Protein AF-A0A0C2J517-F1 (afdb_monomer)

Radius of gyration: 22.68 Å; Cα contacts (8 Å, |Δi|>4): 466; chains: 1; bounding box: 56×42×63 Å

Nearest PDB structures (foldseek):
  6tkz-assembly2_B  TM=8.242E-01  e=9.656E-25  Homo sapiens
  6tkz-assembly1_A  TM=8.182E-01  e=9.656E-25  Homo sapiens
  2wm9-assembly1_A-2  TM=8.367E-01  e=3.507E-24  Homo sapiens
  2wmo-assembly1_A-2  TM=8.396E-01  e=8.132E-24  Homo sapiens
  8i5f-assembly1_B  TM=7.854E-01  e=2.964E-24  Mus musculus

Foldseek 3Di:
DVLVVLLVVLVPPPPVFFLLLSLQLNLQSLLQVLVVLQLLCVVVVNDDPVQDDSVVQFVQDDRDSVPDDPVPDDPNVPSDPVSSLVSLVSSLVSCVSNLVLVCLVRSVSNCLVVCVVVVVVVVVVVSVVSNVVSVVSQPDADADKWWKWKDKLPDDAIKIFIGGGNPPDDPVVVVVVVCVVCVPPPAAEDEAAAPDDDPSVPDDPRHMYMYIYTKAFDDPPPPPDDRNSVRQHRTFKIKDKFWAFPVGHRDDDLQGIKIKIKMWGFPTGPPYSDRITGTPDIWIWIGHSVLVVVCVVPVDDSPPPTDTDDDD

Mean predicted aligned error: 10.59 Å

Organism: Thelohanellus kitauei (NCBI:txid669202)

Sequence (312 aa):
MWVENVADLHSKQENFSEVNDTSSKAAMCHVFVAWMISVTLRRKGILSESSLSFTTITPNVPSNDIDFKEEALSDESKHTREKFIYHLQMASQYFFKAGRYELIPELSKSILPLFEHEGNYQQLLNTYDHIKKAYEKSSRRWVNVFWAPITGSRFSGMVLTRTTEPELTSLPVIVERLKKIHRNSARSLKIIQESSKLKWRNLDQNSDYIQVNAVKPRFPECKETESQFIMHHNIGTFELETPFCLSGKTHGSVDEQCIRITLFKTAQAFPYVKKRILIIEKEVIVLSPIQVSDGVILGGNRTDRVQSERYE

Structure (mmCIF, N/CA/C/O backbone):
data_AF-A0A0C2J517-F1
#
_entry.id   AF-A0A0C2J517-F1
#
loop_
_atom_site.group_PDB
_atom_site.id
_atom_site.type_symbol
_atom_site.label_atom_id
_atom_site.label_alt_id
_atom_site.label_comp_id
_atom_site.label_asym_id
_atom_site.label_entity_id
_atom_site.label_seq_id
_atom_site.pdbx_PDB_ins_code
_atom_site.Cartn_x
_atom_site.Cartn_y
_atom_site.Cartn_z
_atom_site.occupancy
_atom_site.B_iso_or_equiv
_atom_site.auth_seq_id
_atom_site.auth_comp_id
_atom_site.auth_asym_id
_atom_site.auth_atom_id
_atom_site.pdbx_PDB_model_num
ATOM 1 N N . MET A 1 1 ? -0.954 -13.102 14.935 1.00 59.03 1 MET A N 1
ATOM 2 C CA . MET A 1 1 ? 0.403 -13.632 15.217 1.00 59.03 1 MET A CA 1
ATOM 3 C C . MET A 1 1 ? 1.491 -13.204 14.220 1.00 59.03 1 MET A C 1
ATOM 5 O O . MET A 1 1 ? 2.397 -12.512 14.650 1.00 59.03 1 MET A O 1
ATOM 9 N N . TRP A 1 2 ? 1.461 -13.529 12.913 1.00 62.59 2 TRP A N 1
ATOM 10 C CA . TRP A 1 2 ? 2.518 -13.041 11.986 1.00 62.59 2 TRP A CA 1
ATOM 11 C C . TRP A 1 2 ? 2.390 -11.546 11.652 1.00 62.59 2 TRP A C 1
ATOM 13 O O . TRP A 1 2 ? 3.363 -10.809 11.760 1.00 62.59 2 TRP A O 1
ATOM 23 N N . VAL A 1 3 ? 1.189 -11.077 11.295 1.00 58.94 3 VAL A N 1
ATOM 24 C CA . VAL A 1 3 ? 0.960 -9.669 10.910 1.00 58.94 3 VAL A CA 1
ATOM 25 C C . VAL A 1 3 ? 1.183 -8.706 12.084 1.00 58.94 3 VAL A C 1
ATOM 27 O O . VAL A 1 3 ? 1.725 -7.626 11.882 1.00 58.94 3 VAL A O 1
ATOM 30 N N . GLU A 1 4 ? 0.833 -9.108 13.309 1.00 59.66 4 GLU A N 1
ATOM 31 C CA . GLU A 1 4 ? 1.122 -8.343 14.535 1.00 59.66 4 GLU A CA 1
ATOM 32 C C . GLU A 1 4 ? 2.632 -8.241 14.779 1.00 59.66 4 GLU A C 1
ATOM 34 O O . GLU A 1 4 ? 3.145 -7.144 14.964 1.00 59.66 4 GLU A O 1
ATOM 39 N N . ASN A 1 5 ? 3.371 -9.348 14.648 1.00 68.12 5 ASN A N 1
ATOM 40 C CA . ASN A 1 5 ? 4.832 -9.321 14.741 1.00 68.12 5 ASN A CA 1
ATOM 41 C C . ASN A 1 5 ? 5.454 -8.425 13.657 1.00 68.12 5 ASN A C 1
ATOM 43 O O . ASN A 1 5 ? 6.434 -7.731 13.907 1.00 68.12 5 ASN A O 1
ATOM 47 N N . VAL A 1 6 ? 4.892 -8.419 12.445 1.00 67.56 6 VAL A N 1
ATOM 48 C CA . VAL A 1 6 ? 5.331 -7.522 11.367 1.00 67.56 6 VAL A CA 1
ATOM 49 C C . VAL A 1 6 ? 5.001 -6.061 11.697 1.00 67.56 6 VAL A C 1
ATOM 51 O O . VAL A 1 6 ? 5.837 -5.195 11.447 1.00 67.56 6 VAL A O 1
ATOM 54 N N . ALA A 1 7 ? 3.841 -5.778 12.297 1.00 55.75 7 ALA A N 1
ATOM 55 C CA . ALA A 1 7 ? 3.495 -4.444 12.788 1.00 55.75 7 ALA A CA 1
ATOM 56 C C . ALA A 1 7 ? 4.496 -3.965 13.848 1.00 55.75 7 ALA A C 1
ATOM 58 O O . ALA A 1 7 ? 4.977 -2.838 13.753 1.00 55.75 7 ALA A O 1
ATOM 59 N N . ASP A 1 8 ? 4.878 -4.839 14.782 1.00 67.31 8 ASP A N 1
ATOM 60 C CA . ASP A 1 8 ? 5.873 -4.554 15.819 1.00 67.31 8 ASP A CA 1
ATOM 61 C C . ASP A 1 8 ? 7.281 -4.345 15.257 1.00 67.31 8 ASP A C 1
ATOM 63 O O . ASP A 1 8 ? 8.052 -3.523 15.750 1.00 67.31 8 ASP A O 1
ATOM 67 N N . LEU A 1 9 ? 7.653 -5.085 14.213 1.00 71.50 9 LEU A N 1
ATOM 68 C CA . LEU A 1 9 ? 8.930 -4.878 13.532 1.00 71.50 9 LEU A CA 1
ATOM 69 C C . LEU A 1 9 ? 8.964 -3.528 12.818 1.00 71.50 9 LEU A C 1
ATOM 71 O O . LEU A 1 9 ? 9.977 -2.833 12.884 1.00 71.50 9 LEU A O 1
ATOM 75 N N . HIS A 1 10 ? 7.862 -3.141 12.172 1.00 69.12 10 HIS A N 1
ATOM 76 C CA . HIS A 1 10 ? 7.749 -1.817 11.567 1.00 69.12 10 HIS A CA 1
ATOM 77 C C . HIS A 1 10 ? 7.752 -0.733 12.648 1.00 69.12 10 HIS A C 1
ATOM 79 O O . HIS A 1 10 ? 8.519 0.214 12.546 1.00 69.12 10 HIS A O 1
ATOM 85 N N . SER A 1 11 ? 6.998 -0.881 13.736 1.00 60.12 11 SER A N 1
ATOM 86 C CA . SER A 1 11 ? 6.961 0.128 14.803 1.00 60.12 11 SER A CA 1
ATOM 87 C C . SER A 1 11 ? 8.324 0.363 15.466 1.00 60.12 11 SER A C 1
ATOM 89 O O . SER A 1 11 ? 8.610 1.484 15.870 1.00 60.12 11 SER A O 1
ATOM 91 N N . LYS A 1 12 ? 9.185 -0.662 15.518 1.00 68.62 12 LYS A N 1
ATOM 92 C CA . LYS A 1 12 ? 10.556 -0.577 16.051 1.00 68.62 12 LYS A CA 1
ATOM 93 C C . LYS A 1 12 ? 11.585 -0.045 15.043 1.00 68.62 12 LYS A C 1
ATOM 95 O O . LYS A 1 12 ? 12.654 0.399 15.454 1.00 68.62 12 LYS A O 1
ATOM 100 N N . GLN A 1 13 ? 11.309 -0.090 13.737 1.00 62.78 13 GLN A N 1
ATOM 101 C CA . GLN A 1 13 ? 12.206 0.418 12.688 1.00 62.78 13 GLN A CA 1
ATOM 102 C C . GLN A 1 13 ? 12.004 1.925 12.448 1.00 62.78 13 GLN A C 1
ATOM 104 O O . GLN A 1 13 ? 11.583 2.356 11.374 1.00 62.78 13 GLN A O 1
ATOM 109 N N . GLU A 1 14 ? 12.363 2.753 13.428 1.00 52.62 14 GLU A N 1
ATOM 110 C CA . GLU A 1 14 ? 12.376 4.218 13.291 1.00 52.62 14 GLU A CA 1
ATOM 111 C C . GLU A 1 14 ? 13.655 4.719 12.597 1.00 52.62 14 GLU A C 1
ATOM 113 O O . GLU A 1 14 ? 14.421 5.522 13.125 1.00 52.62 14 GLU A O 1
ATOM 118 N N . ASN A 1 15 ? 13.913 4.258 11.371 1.00 56.28 15 ASN A N 1
ATOM 119 C CA . ASN A 1 15 ? 14.893 4.945 10.532 1.00 56.28 15 ASN A CA 1
ATOM 120 C C . ASN A 1 15 ? 14.278 6.275 10.084 1.00 56.28 15 ASN A C 1
ATOM 122 O O . ASN A 1 15 ? 13.298 6.259 9.341 1.00 56.28 15 ASN A O 1
ATOM 126 N N . PHE A 1 16 ? 14.860 7.407 10.502 1.00 47.38 16 PHE A N 1
ATOM 127 C CA . PHE A 1 16 ? 14.360 8.766 10.225 1.00 47.38 16 PHE A CA 1
ATOM 128 C C . PHE A 1 16 ? 14.011 9.020 8.747 1.00 47.38 16 PHE A C 1
ATOM 130 O O . PHE A 1 16 ? 13.054 9.734 8.459 1.00 47.38 16 PHE A O 1
ATOM 137 N N . SER A 1 17 ? 14.729 8.397 7.807 1.00 51.66 17 SER A N 1
ATOM 138 C CA . SER A 1 17 ? 14.455 8.527 6.372 1.00 51.66 17 SER A CA 1
ATOM 139 C C . SER A 1 17 ? 13.240 7.733 5.879 1.00 51.66 17 SER A C 1
ATOM 141 O O . SER A 1 17 ? 12.686 8.081 4.846 1.00 51.66 17 SER A O 1
ATOM 143 N N . GLU A 1 18 ? 12.784 6.704 6.602 1.00 62.59 18 GLU A N 1
ATOM 144 C CA . GLU A 1 18 ? 11.699 5.801 6.182 1.00 62.59 18 GLU A CA 1
ATOM 145 C C . GLU A 1 18 ? 10.453 5.858 7.073 1.00 62.59 18 GLU A C 1
ATOM 147 O O . GLU A 1 18 ? 9.527 5.074 6.867 1.00 62.59 18 GLU A O 1
ATOM 152 N N . VAL A 1 19 ? 10.394 6.767 8.052 1.00 68.12 19 VAL A N 1
ATOM 153 C CA . VAL A 1 19 ? 9.331 6.795 9.077 1.00 68.12 19 VAL A CA 1
ATOM 154 C C . VAL A 1 19 ? 7.925 6.772 8.470 1.00 68.12 19 VAL A C 1
ATOM 156 O O . VAL A 1 19 ? 7.062 6.047 8.968 1.00 68.12 19 VAL A O 1
ATOM 159 N N . ASN A 1 20 ? 7.692 7.488 7.365 1.00 75.75 20 ASN A N 1
ATOM 160 C CA . ASN A 1 20 ? 6.384 7.529 6.703 1.00 75.75 20 ASN A CA 1
ATOM 161 C C . ASN A 1 20 ? 6.011 6.191 6.046 1.00 75.75 20 ASN A C 1
ATOM 163 O O . ASN A 1 20 ? 4.870 5.732 6.153 1.00 75.75 20 ASN A O 1
ATOM 167 N N . ASP A 1 21 ? 6.969 5.539 5.383 1.00 77.12 21 ASP A N 1
ATOM 168 C CA . ASP A 1 21 ? 6.776 4.229 4.759 1.00 77.12 21 ASP A CA 1
ATOM 169 C C . ASP A 1 21 ? 6.630 3.126 5.811 1.00 77.12 21 ASP A C 1
ATOM 171 O O . ASP A 1 21 ? 5.799 2.230 5.661 1.00 77.12 21 ASP A O 1
ATOM 175 N N . THR A 1 22 ? 7.416 3.179 6.881 1.00 82.12 22 THR A N 1
ATOM 176 C CA . THR A 1 22 ? 7.338 2.226 7.986 1.00 82.12 22 THR A CA 1
ATOM 177 C C . THR A 1 22 ? 6.022 2.374 8.752 1.00 82.12 22 THR A C 1
ATOM 179 O O . THR A 1 22 ? 5.320 1.383 8.947 1.00 82.12 22 THR A O 1
ATOM 182 N N . SER A 1 23 ? 5.613 3.606 9.072 1.00 86.75 23 SER A N 1
ATOM 183 C CA . SER A 1 23 ? 4.306 3.886 9.682 1.00 86.75 23 SER A CA 1
ATOM 184 C C . SER A 1 23 ? 3.159 3.464 8.763 1.00 86.75 23 SER A C 1
ATOM 186 O O . SER A 1 23 ? 2.202 2.854 9.227 1.00 86.75 23 SER A O 1
ATOM 188 N N . SER A 1 24 ? 3.271 3.686 7.445 1.00 87.94 24 SER A N 1
ATOM 189 C CA . SER A 1 24 ? 2.273 3.198 6.482 1.00 87.94 24 SER A CA 1
ATOM 190 C C . SER A 1 24 ? 2.134 1.676 6.543 1.00 87.94 24 SER A C 1
ATOM 192 O O . SER A 1 24 ? 1.019 1.168 6.569 1.00 87.94 24 SER A O 1
ATOM 194 N N . LYS A 1 25 ? 3.244 0.926 6.583 1.00 88.38 25 LYS A N 1
ATOM 195 C CA . LYS A 1 25 ? 3.201 -0.545 6.667 1.00 88.38 25 LYS A CA 1
ATOM 196 C C . LYS A 1 25 ? 2.611 -1.018 7.991 1.00 88.38 25 LYS A C 1
ATOM 198 O O . LYS A 1 25 ? 1.802 -1.942 7.974 1.00 88.38 25 LYS A O 1
ATOM 203 N N . ALA A 1 26 ? 2.983 -0.388 9.107 1.00 89.88 26 ALA A N 1
ATOM 204 C CA . ALA A 1 26 ? 2.413 -0.685 10.418 1.00 89.88 26 ALA A CA 1
ATOM 205 C C . ALA A 1 26 ? 0.891 -0.467 10.412 1.00 89.88 26 ALA A C 1
ATOM 207 O O . ALA A 1 26 ? 0.148 -1.376 10.777 1.00 89.88 26 ALA A O 1
ATOM 208 N N . ALA A 1 27 ? 0.421 0.672 9.888 1.00 92.81 27 ALA A N 1
ATOM 209 C CA . ALA A 1 27 ? -1.006 0.954 9.736 1.00 92.81 27 ALA A CA 1
ATOM 210 C C . ALA A 1 27 ? -1.717 -0.138 8.926 1.00 92.81 27 ALA A C 1
ATOM 212 O O . ALA A 1 27 ? -2.724 -0.681 9.372 1.00 92.81 27 ALA A O 1
ATOM 213 N N . MET A 1 28 ? -1.148 -0.529 7.781 1.00 92.06 28 MET A N 1
ATOM 214 C CA . MET A 1 28 ? -1.706 -1.599 6.951 1.00 92.06 28 MET A CA 1
ATOM 215 C C . MET A 1 28 ? -1.759 -2.935 7.698 1.00 92.06 28 MET A C 1
ATOM 217 O O . MET A 1 28 ? -2.756 -3.639 7.595 1.00 92.06 28 MET A O 1
ATOM 221 N N . CYS A 1 29 ? -0.742 -3.281 8.492 1.00 90.81 29 CYS A N 1
ATOM 222 C CA . CYS A 1 29 ? -0.767 -4.497 9.311 1.00 90.81 29 CYS A CA 1
ATOM 223 C C . CYS A 1 29 ? -1.937 -4.479 10.302 1.00 90.81 29 CYS A C 1
ATOM 225 O O . CYS A 1 29 ? -2.683 -5.452 10.386 1.00 90.81 29 CYS A O 1
ATOM 227 N N . HIS A 1 30 ? -2.144 -3.361 11.000 1.00 92.50 30 HIS A N 1
ATOM 228 C CA . HIS A 1 30 ? -3.285 -3.199 11.898 1.00 92.50 30 HIS A CA 1
ATOM 229 C C . HIS A 1 30 ? -4.629 -3.267 11.158 1.00 92.50 30 HIS A C 1
ATOM 231 O O . HIS A 1 30 ? -5.547 -3.905 11.662 1.00 92.50 30 HIS A O 1
ATOM 237 N N . VAL A 1 31 ? -4.734 -2.701 9.951 1.00 92.50 31 VAL A N 1
ATOM 238 C CA . VAL A 1 31 ? -5.927 -2.828 9.094 1.00 92.50 31 VAL A CA 1
ATOM 239 C C . VAL A 1 31 ? -6.210 -4.292 8.747 1.00 92.50 31 VAL A C 1
ATOM 241 O O . VAL A 1 31 ? -7.345 -4.735 8.887 1.00 92.50 31 VAL A O 1
ATOM 244 N N . PHE A 1 32 ? -5.191 -5.068 8.364 1.00 89.50 32 PHE A N 1
ATOM 245 C CA . PHE A 1 32 ? -5.348 -6.501 8.092 1.00 89.50 32 PHE A CA 1
ATOM 246 C C . PHE A 1 32 ? -5.804 -7.280 9.329 1.00 89.50 32 PHE A C 1
ATOM 248 O O . PHE A 1 32 ? -6.687 -8.126 9.224 1.00 89.50 32 PHE A O 1
ATOM 255 N N . VAL A 1 33 ? -5.239 -6.992 10.506 1.00 88.81 33 VAL A N 1
ATOM 256 C CA . VAL A 1 33 ? -5.656 -7.646 11.757 1.00 88.81 33 VAL A CA 1
ATOM 257 C C . VAL A 1 33 ? -7.083 -7.261 12.138 1.00 88.81 33 VAL A C 1
ATOM 259 O O . VAL A 1 33 ? -7.881 -8.140 12.452 1.00 88.81 33 VAL A O 1
ATOM 262 N N . ALA A 1 34 ? -7.439 -5.978 12.044 1.00 91.12 34 ALA A N 1
ATOM 263 C CA . ALA A 1 34 ? -8.801 -5.514 12.284 1.00 91.12 34 ALA A CA 1
ATOM 264 C C . ALA A 1 34 ? -9.796 -6.180 11.325 1.00 91.12 34 ALA A C 1
ATOM 266 O O . ALA A 1 34 ? -10.851 -6.631 11.764 1.00 91.12 34 ALA A O 1
ATOM 267 N N . TRP A 1 35 ? -9.442 -6.317 10.044 1.00 89.62 35 TRP A N 1
ATOM 268 C CA . TRP A 1 35 ? -10.254 -7.043 9.073 1.00 89.62 35 TRP A CA 1
ATOM 269 C C . TRP A 1 35 ? -10.454 -8.507 9.489 1.00 89.62 35 TRP A C 1
ATOM 271 O O . TRP A 1 35 ? -11.601 -8.928 9.619 1.00 89.62 35 TRP A O 1
ATOM 281 N N . MET A 1 36 ? -9.392 -9.250 9.823 1.00 86.06 36 MET A N 1
ATOM 282 C CA . MET A 1 36 ? -9.504 -10.649 10.281 1.00 86.06 36 MET A CA 1
ATOM 283 C C . MET A 1 36 ? -10.387 -10.798 11.532 1.00 86.06 36 MET A C 1
ATOM 285 O O . MET A 1 36 ? -11.237 -11.690 11.605 1.00 86.06 36 MET A O 1
ATOM 289 N N . ILE A 1 37 ? -10.224 -9.905 12.514 1.00 88.31 37 ILE A N 1
ATOM 290 C CA . ILE A 1 37 ? -11.063 -9.893 13.718 1.00 88.31 37 ILE A CA 1
ATOM 291 C C . ILE A 1 37 ? -12.518 -9.589 13.337 1.00 88.31 37 ILE A C 1
ATOM 293 O O . ILE A 1 37 ? -13.422 -10.245 13.851 1.00 88.31 37 ILE A O 1
ATOM 297 N N . SER A 1 38 ? -12.759 -8.657 12.406 1.00 88.00 38 SER A N 1
ATOM 298 C CA . SER A 1 38 ? -14.113 -8.314 11.953 1.00 88.00 38 SER A CA 1
ATOM 299 C C . SER A 1 38 ? -14.843 -9.508 11.342 1.00 88.00 38 SER A C 1
ATOM 301 O O . SER A 1 38 ? -16.004 -9.722 11.678 1.00 88.00 38 SER A O 1
ATOM 303 N N . VAL A 1 39 ? -14.154 -10.333 10.541 1.00 85.81 39 VAL A N 1
ATOM 304 C CA . VAL A 1 39 ? -14.708 -11.576 9.974 1.00 85.81 39 VAL A CA 1
ATOM 305 C C . VAL A 1 39 ? -15.171 -12.504 11.096 1.00 85.81 39 VAL A 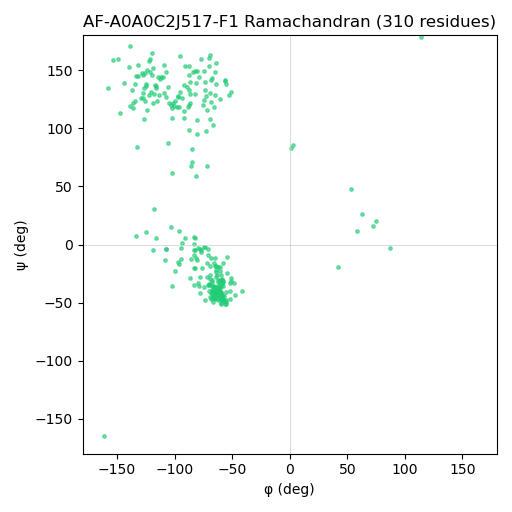C 1
ATOM 307 O O . VAL A 1 39 ? -16.296 -12.998 11.091 1.00 85.81 39 VAL A O 1
ATOM 310 N N . THR A 1 40 ? -14.325 -12.692 12.112 1.00 85.50 40 THR A N 1
ATOM 311 C CA . THR A 1 40 ? -14.635 -13.567 13.253 1.00 85.50 40 THR A CA 1
ATOM 312 C C . THR A 1 40 ? -15.809 -13.029 14.076 1.00 85.50 40 THR A C 1
ATOM 314 O O . THR A 1 40 ? -16.706 -13.777 14.458 1.00 85.50 40 THR A O 1
ATOM 317 N N . LEU A 1 41 ? -15.833 -11.723 14.353 1.00 87.00 41 LEU A N 1
ATOM 318 C CA . LEU A 1 41 ? -16.898 -11.095 15.136 1.00 87.00 41 LEU A CA 1
ATOM 319 C C . LEU A 1 41 ? -18.238 -11.070 14.388 1.00 87.00 41 LEU A C 1
ATOM 321 O O . LEU A 1 41 ? -19.273 -11.235 15.031 1.00 87.00 41 LEU A O 1
ATOM 325 N N . ARG A 1 42 ? -18.233 -10.920 13.055 1.00 86.06 42 ARG A N 1
ATOM 326 C CA . ARG A 1 42 ? -19.435 -11.068 12.218 1.00 86.06 42 ARG A CA 1
ATOM 327 C C . ARG A 1 42 ? -19.985 -12.490 12.278 1.00 86.06 42 ARG A C 1
ATOM 329 O O . ARG A 1 42 ? -21.169 -12.658 12.545 1.00 86.06 42 ARG A O 1
ATOM 336 N N . ARG A 1 43 ? -19.128 -13.513 12.149 1.00 83.25 43 ARG A N 1
ATOM 337 C CA . ARG A 1 43 ? -19.529 -14.929 12.301 1.00 83.25 43 ARG A CA 1
ATOM 338 C C . ARG A 1 43 ? -20.159 -15.220 13.666 1.00 83.25 43 ARG A C 1
ATOM 340 O O . ARG A 1 43 ? -21.104 -15.992 13.753 1.00 83.25 43 ARG A O 1
ATOM 347 N N . LYS A 1 44 ? -19.666 -14.571 14.726 1.00 85.06 44 LYS A N 1
ATOM 348 C CA . LYS A 1 44 ? -20.225 -14.661 16.087 1.00 85.06 44 LYS A CA 1
ATOM 349 C C . LYS A 1 44 ? -21.498 -13.819 16.298 1.00 85.06 44 LYS A C 1
ATOM 351 O O . LYS A 1 44 ? -22.045 -13.846 17.395 1.00 85.06 44 LYS A O 1
ATOM 356 N N . GLY A 1 45 ? -21.947 -13.043 15.307 1.00 84.44 45 GLY A N 1
ATOM 357 C CA . GLY A 1 45 ? -23.103 -12.141 15.418 1.00 84.44 45 GLY A CA 1
ATOM 358 C C . GLY A 1 45 ? -22.863 -10.893 16.281 1.00 84.44 45 GLY A C 1
ATOM 359 O O . GLY A 1 45 ? -23.813 -10.237 16.694 1.00 84.44 45 GLY A O 1
ATOM 360 N N . ILE A 1 46 ? -21.600 -10.563 16.580 1.00 83.88 46 ILE A N 1
ATOM 361 C CA . ILE A 1 46 ? -21.210 -9.448 17.466 1.00 83.88 46 ILE A CA 1
ATOM 362 C C . ILE A 1 46 ? -21.098 -8.119 16.698 1.00 83.88 46 ILE A C 1
ATOM 364 O O . ILE A 1 46 ? -21.273 -7.050 17.293 1.00 83.88 46 ILE A O 1
ATOM 368 N N . LEU A 1 47 ? -20.775 -8.177 15.400 1.00 82.81 47 LEU A N 1
ATOM 369 C CA . LEU A 1 47 ? -20.709 -7.036 14.479 1.00 82.81 47 LEU A CA 1
ATOM 370 C C . LEU A 1 47 ? -21.706 -7.218 13.329 1.00 82.81 47 LEU A C 1
ATOM 372 O O . LEU A 1 47 ? -21.897 -8.336 12.855 1.00 82.81 47 LEU A O 1
ATOM 376 N N . SER A 1 48 ? -22.293 -6.120 12.847 1.00 76.31 48 SER A N 1
ATOM 377 C CA . SER A 1 48 ? -23.192 -6.122 11.687 1.00 76.31 48 SER A CA 1
ATOM 378 C C . SER A 1 48 ? -22.429 -6.105 10.356 1.00 76.31 48 SER A C 1
ATOM 380 O O . SER A 1 48 ? -21.356 -5.503 10.249 1.00 76.31 48 SER A O 1
ATOM 382 N N . GLU A 1 49 ? -23.003 -6.717 9.313 1.00 65.75 49 GLU A N 1
ATOM 383 C CA . GLU A 1 49 ? -22.419 -6.755 7.959 1.00 65.75 49 GLU A CA 1
ATOM 384 C C . GLU A 1 49 ? -22.302 -5.372 7.299 1.00 65.75 49 GLU A C 1
ATOM 386 O O . GLU A 1 49 ? -21.396 -5.137 6.506 1.00 65.75 49 GLU A O 1
ATOM 391 N N . SER A 1 50 ? -23.172 -4.425 7.659 1.00 58.44 50 SER A N 1
ATOM 392 C CA . SER A 1 50 ? -23.269 -3.109 7.016 1.00 58.44 50 SER A CA 1
ATOM 393 C C . SER A 1 50 ? -22.213 -2.087 7.459 1.00 58.44 50 SER A C 1
ATOM 395 O O . SER A 1 50 ? -22.208 -0.963 6.962 1.00 58.44 50 SER A O 1
ATOM 397 N N . SER A 1 51 ? -21.345 -2.432 8.414 1.00 55.94 51 SER A N 1
ATOM 398 C CA . SER A 1 51 ? -20.579 -1.437 9.179 1.00 55.94 51 SER A CA 1
ATOM 399 C C . SER A 1 51 ? -19.158 -1.159 8.675 1.00 55.94 51 SER A C 1
ATOM 401 O O . SER A 1 51 ? -18.590 -0.131 9.039 1.00 55.94 51 SER A O 1
ATOM 403 N N . LEU A 1 52 ? -18.561 -2.019 7.836 1.00 64.75 52 LEU A N 1
ATOM 404 C CA . LEU A 1 52 ? -17.144 -1.889 7.474 1.00 64.75 52 LEU A CA 1
ATOM 405 C C . LEU A 1 52 ? -16.807 -2.340 6.052 1.00 64.75 52 LEU A C 1
ATOM 407 O O . LEU A 1 52 ? -16.762 -3.532 5.755 1.00 64.75 52 LEU A O 1
ATOM 411 N N . SER A 1 53 ? -16.421 -1.380 5.211 1.00 76.56 53 SER A N 1
ATOM 412 C CA . SER A 1 53 ? -15.797 -1.644 3.914 1.00 76.56 53 SER A CA 1
ATOM 413 C C . SER A 1 53 ? -14.301 -1.329 3.977 1.00 76.56 53 SER A C 1
ATOM 415 O O . SER A 1 53 ? -13.844 -0.229 3.662 1.00 76.56 53 SER A O 1
ATOM 417 N N . PHE A 1 54 ? -13.506 -2.318 4.393 1.00 86.31 54 PHE A N 1
ATOM 418 C CA . PHE A 1 54 ? -12.043 -2.205 4.394 1.00 86.31 54 PHE A CA 1
ATOM 419 C C . PHE A 1 54 ? -11.460 -2.001 2.988 1.00 86.31 54 PHE A C 1
ATOM 421 O O . PHE A 1 54 ? -10.352 -1.482 2.861 1.00 86.31 54 PHE A O 1
ATOM 428 N N . THR A 1 55 ? -12.214 -2.335 1.937 1.00 84.94 55 THR A N 1
ATOM 429 C CA . THR A 1 55 ? -11.832 -2.116 0.536 1.00 84.94 55 THR A CA 1
ATOM 430 C C . THR A 1 55 ? -11.672 -0.637 0.182 1.00 84.94 55 THR A C 1
ATOM 432 O O . THR A 1 55 ? -10.870 -0.311 -0.690 1.00 84.94 55 THR A O 1
ATOM 435 N N . THR A 1 56 ? -12.358 0.268 0.893 1.00 84.69 56 THR A N 1
ATOM 436 C CA . THR A 1 56 ? -12.159 1.723 0.757 1.00 84.69 56 THR A CA 1
ATOM 437 C C . THR A 1 56 ? -10.780 2.150 1.263 1.00 84.69 56 THR A C 1
ATOM 439 O O . THR A 1 56 ? -10.146 3.027 0.680 1.00 84.69 56 THR A O 1
ATOM 442 N N . ILE A 1 57 ? -10.284 1.497 2.320 1.00 89.69 57 ILE A N 1
ATOM 443 C CA . ILE A 1 57 ? -8.942 1.734 2.866 1.00 89.69 57 ILE A CA 1
ATOM 444 C C . ILE A 1 57 ? -7.888 1.041 2.007 1.00 89.69 57 ILE A C 1
ATOM 446 O O . ILE A 1 57 ? -6.827 1.599 1.757 1.00 89.69 57 ILE A O 1
ATOM 450 N N . THR A 1 58 ? -8.133 -0.188 1.559 1.00 90.50 58 THR A N 1
ATOM 451 C CA . THR A 1 58 ? -7.176 -0.909 0.723 1.00 90.50 58 THR A CA 1
ATOM 452 C C . THR A 1 58 ? -7.834 -2.016 -0.096 1.00 90.50 58 THR A C 1
ATOM 454 O O . THR A 1 58 ? -8.553 -2.835 0.466 1.00 90.50 58 THR A O 1
ATOM 457 N N . PRO A 1 59 ? -7.519 -2.152 -1.397 1.00 89.94 59 PRO A N 1
ATOM 458 C CA . PRO A 1 59 ? -7.994 -3.273 -2.206 1.00 89.94 59 PRO A CA 1
ATOM 459 C C . PRO A 1 59 ? -7.254 -4.582 -1.885 1.00 89.94 59 PRO A C 1
ATOM 461 O O . PRO A 1 59 ? -7.530 -5.609 -2.488 1.00 89.94 59 PRO A O 1
ATOM 464 N N . ASN A 1 60 ? -6.266 -4.551 -0.984 1.00 89.56 60 ASN A N 1
ATOM 465 C CA . ASN A 1 60 ? -5.461 -5.722 -0.644 1.00 89.56 60 ASN A CA 1
ATOM 466 C C . ASN A 1 60 ? -6.153 -6.662 0.349 1.00 89.56 60 ASN A C 1
ATOM 468 O O . ASN A 1 60 ? -5.657 -7.766 0.578 1.00 89.56 60 ASN A O 1
ATOM 472 N N . VAL A 1 61 ? -7.238 -6.213 0.982 1.00 85.00 61 VAL A N 1
ATOM 473 C CA . VAL A 1 61 ? -8.116 -7.094 1.750 1.00 85.00 61 VAL A CA 1
ATOM 474 C C . VAL A 1 61 ? -9.154 -7.712 0.805 1.00 85.00 61 VAL A C 1
ATOM 476 O O . VAL A 1 61 ? -9.654 -7.011 -0.077 1.00 85.00 61 VAL A O 1
ATOM 479 N N . PRO A 1 62 ? -9.494 -9.000 0.964 1.00 74.50 62 PRO A N 1
ATOM 480 C CA . PRO A 1 62 ? -10.607 -9.599 0.239 1.00 74.50 62 PRO A CA 1
ATOM 481 C C . PRO A 1 62 ? -11.900 -8.812 0.473 1.00 74.50 62 PRO A C 1
ATOM 483 O O . PRO A 1 62 ? -12.187 -8.401 1.600 1.00 74.50 62 PRO A O 1
ATOM 486 N N . SER A 1 63 ? -12.686 -8.616 -0.588 1.00 64.69 63 SER A N 1
ATOM 487 C CA . SER A 1 63 ? -14.005 -7.983 -0.483 1.00 64.69 63 SER A CA 1
ATOM 488 C C . SER A 1 63 ? -15.010 -8.869 0.252 1.00 64.69 63 SER A C 1
ATOM 490 O O . SER A 1 63 ? -15.949 -8.352 0.851 1.00 64.69 63 SER A O 1
ATOM 492 N N . ASN A 1 64 ? -14.804 -10.190 0.215 1.00 62.28 64 ASN A N 1
ATOM 493 C CA . ASN A 1 64 ? -15.735 -11.179 0.735 1.00 62.28 64 ASN A CA 1
ATOM 494 C C . ASN A 1 64 ? -15.007 -12.117 1.706 1.00 62.28 64 ASN A C 1
ATOM 496 O O . ASN A 1 64 ? -13.857 -12.497 1.481 1.00 62.28 64 ASN A O 1
ATOM 500 N N . ASP A 1 65 ? -15.714 -12.561 2.744 1.00 63.25 65 ASP A N 1
ATOM 501 C CA . ASP A 1 65 ? -15.174 -13.430 3.802 1.00 63.25 65 ASP A CA 1
ATOM 502 C C . ASP A 1 65 ? -14.955 -14.893 3.336 1.00 63.25 65 ASP A C 1
ATOM 504 O O . ASP A 1 65 ? -14.480 -15.728 4.106 1.00 63.25 65 ASP A O 1
ATOM 508 N N . ILE A 1 66 ? -15.310 -15.201 2.079 1.00 55.00 66 ILE A N 1
ATOM 509 C CA . ILE A 1 66 ? -15.347 -16.549 1.482 1.00 55.00 66 ILE A CA 1
ATOM 510 C C . ILE A 1 66 ? -13.950 -17.027 1.056 1.00 55.00 66 ILE A C 1
ATOM 512 O O . ILE A 1 66 ? -13.642 -18.208 1.181 1.00 55.00 66 ILE A O 1
ATOM 516 N N . ASP A 1 67 ? -13.073 -16.116 0.626 1.00 53.47 67 ASP A N 1
ATOM 517 C CA . ASP A 1 67 ? -11.717 -16.458 0.163 1.00 53.47 67 ASP A CA 1
ATOM 518 C C . ASP A 1 67 ? -10.702 -16.606 1.314 1.00 53.47 67 ASP A C 1
ATOM 520 O O . ASP A 1 67 ? -9.494 -16.753 1.094 1.00 53.47 67 ASP A O 1
ATOM 524 N N . PHE A 1 68 ? -11.163 -16.547 2.568 1.00 57.84 68 PHE A N 1
ATOM 525 C CA . PHE A 1 68 ? -10.293 -16.580 3.735 1.00 57.84 68 PHE A CA 1
ATOM 526 C C . PHE A 1 68 ? -10.077 -18.008 4.246 1.00 57.84 68 PHE A C 1
ATOM 528 O O . PHE A 1 68 ? -10.996 -18.660 4.739 1.00 57.84 68 PHE A O 1
ATOM 535 N N . LYS A 1 69 ? -8.830 -18.489 4.159 1.00 58.88 69 LYS A N 1
ATOM 536 C CA . LYS A 1 69 ? -8.435 -19.805 4.679 1.00 58.88 69 LYS A CA 1
ATOM 537 C C . LYS A 1 69 ? -8.494 -19.816 6.209 1.00 58.88 69 LYS A C 1
ATOM 539 O O . LYS A 1 69 ? -7.788 -19.042 6.851 1.00 58.88 69 LYS A O 1
ATOM 544 N N . GLU A 1 70 ? -9.274 -20.735 6.778 1.00 52.75 70 GLU A N 1
ATOM 545 C CA . GLU A 1 70 ? -9.426 -20.948 8.231 1.00 52.75 70 GLU A CA 1
ATOM 546 C C . GLU A 1 70 ? -8.093 -21.092 8.981 1.00 52.75 70 GLU A C 1
ATOM 548 O O . GLU A 1 70 ? -7.972 -20.632 10.110 1.00 52.75 70 GLU A O 1
ATOM 553 N N . GLU A 1 71 ? -7.056 -21.632 8.337 1.00 51.88 71 GLU A N 1
ATOM 554 C CA . GLU A 1 71 ? -5.705 -21.784 8.900 1.00 51.88 71 GLU A CA 1
ATOM 555 C C . GLU A 1 71 ? -5.041 -20.450 9.304 1.00 51.88 71 GLU A C 1
ATOM 557 O O . GLU A 1 71 ? -4.090 -20.435 10.087 1.00 51.88 71 GLU A O 1
ATOM 562 N N . ALA A 1 72 ? -5.521 -19.315 8.778 1.00 53.09 72 ALA A N 1
ATOM 563 C CA . ALA A 1 72 ? -5.038 -17.982 9.136 1.00 53.09 72 ALA A CA 1
ATOM 564 C C . ALA A 1 72 ? -5.652 -17.439 10.441 1.00 53.09 72 ALA A C 1
ATOM 566 O O . ALA A 1 72 ? -5.167 -16.436 10.977 1.00 53.09 72 ALA A O 1
ATOM 567 N 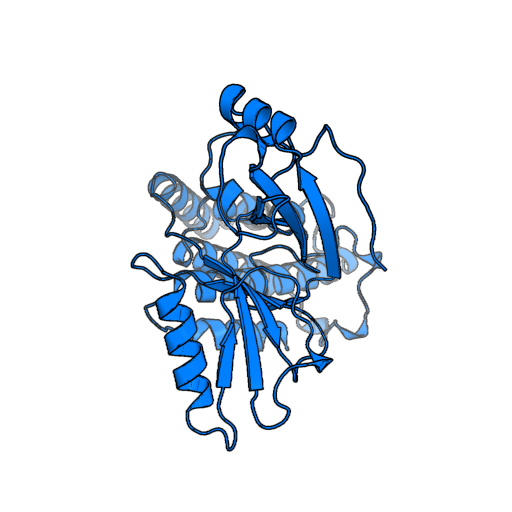N . LEU A 1 73 ? -6.694 -18.090 10.968 1.00 58.06 73 LEU A N 1
ATOM 568 C CA . LEU A 1 73 ? -7.305 -17.749 12.247 1.00 58.06 73 LEU A CA 1
ATOM 569 C C . LEU A 1 73 ? -6.446 -18.351 13.359 1.00 58.06 73 LEU A C 1
ATOM 571 O O . LEU A 1 73 ? -6.581 -19.507 13.747 1.00 58.06 73 LEU A O 1
ATOM 575 N N . SER A 1 74 ? -5.534 -17.545 13.901 1.00 60.53 74 SER A N 1
ATOM 576 C CA . SER A 1 74 ? -5.031 -17.823 15.245 1.00 60.53 74 SER A CA 1
ATOM 577 C C . SER A 1 74 ? -6.209 -17.884 16.214 1.00 60.53 74 SER A C 1
ATOM 579 O O . SER A 1 74 ? -7.098 -17.053 16.081 1.00 60.53 74 SER A O 1
ATOM 581 N N . ASP A 1 75 ? -6.165 -18.804 17.182 1.00 68.38 75 ASP A N 1
ATOM 582 C CA . ASP A 1 75 ? -7.034 -18.904 18.368 1.00 68.38 75 ASP A CA 1
ATOM 583 C C . ASP A 1 75 ? -8.157 -17.844 18.437 1.00 68.38 75 ASP A C 1
ATOM 585 O O . ASP A 1 75 ? -7.985 -16.776 19.033 1.00 68.38 75 ASP A O 1
ATOM 589 N N . GLU A 1 76 ? -9.297 -18.123 17.789 1.00 69.62 76 GLU A N 1
ATOM 590 C CA . GLU A 1 76 ? -10.428 -17.190 17.646 1.00 69.62 76 GLU A CA 1
ATOM 591 C C . GLU A 1 76 ? -10.996 -16.704 18.989 1.00 69.62 76 GLU A C 1
ATOM 593 O O . GLU A 1 76 ? -11.733 -15.710 19.038 1.00 69.62 76 GLU A O 1
ATOM 598 N N . SER A 1 77 ? -10.671 -17.386 20.093 1.00 72.12 77 SER A N 1
ATOM 599 C CA . SER A 1 77 ? -11.002 -16.940 21.450 1.00 72.12 77 SER A CA 1
ATOM 600 C C . SER A 1 77 ? -10.383 -15.573 21.769 1.00 72.12 77 SER A C 1
ATOM 602 O O . SER A 1 77 ? -10.929 -14.795 22.547 1.00 72.12 77 SER A O 1
ATOM 604 N N . LYS A 1 78 ? -9.276 -15.232 21.098 1.00 79.06 78 LYS A N 1
ATOM 605 C CA . LYS A 1 78 ? -8.556 -13.967 21.245 1.00 79.06 78 LYS A CA 1
ATOM 606 C C . LYS A 1 78 ? -9.152 -12.830 20.423 1.00 79.06 78 LYS A C 1
ATOM 608 O O . LYS A 1 78 ? -8.684 -11.704 20.594 1.00 79.06 78 LYS A O 1
ATOM 613 N N . HIS A 1 79 ? -10.113 -13.096 19.537 1.00 86.81 79 HIS A N 1
ATOM 614 C CA . HIS A 1 79 ? -10.782 -12.090 18.712 1.00 86.81 79 HIS A CA 1
ATOM 615 C C . HIS A 1 79 ? -11.976 -11.509 19.474 1.00 86.81 79 HIS A C 1
ATOM 617 O O . HIS A 1 79 ? -13.055 -12.106 19.513 1.00 86.81 79 HIS A O 1
ATOM 623 N N . THR A 1 80 ? -11.760 -10.343 20.084 1.00 89.88 80 THR A N 1
ATOM 624 C CA . THR A 1 80 ? -12.762 -9.609 20.867 1.00 89.88 80 THR A CA 1
ATOM 625 C C . THR A 1 80 ? -13.020 -8.223 20.277 1.00 89.88 80 THR A C 1
ATOM 627 O O . THR A 1 80 ? -12.234 -7.722 19.463 1.00 89.88 80 THR A O 1
ATOM 630 N N . ARG A 1 81 ? -14.122 -7.587 20.694 1.00 89.00 81 ARG A N 1
ATOM 631 C CA . ARG A 1 81 ? -14.476 -6.226 20.264 1.00 89.00 81 ARG A CA 1
ATOM 632 C C . ARG A 1 81 ? -13.418 -5.208 20.693 1.00 89.00 81 ARG A C 1
ATOM 634 O O . ARG A 1 81 ? -13.066 -4.328 19.916 1.00 89.00 81 ARG A O 1
ATOM 641 N N . GLU A 1 82 ? -12.845 -5.366 21.879 1.00 91.06 82 GLU A N 1
ATOM 642 C CA . GLU A 1 82 ? -11.814 -4.473 22.415 1.00 91.06 82 GLU A CA 1
ATOM 643 C C . GLU A 1 82 ? -10.557 -4.514 21.545 1.00 91.06 82 GLU A C 1
ATOM 645 O O . GLU A 1 82 ? -9.994 -3.471 21.214 1.00 91.06 82 GLU A O 1
ATOM 650 N N . LYS A 1 83 ? -10.143 -5.709 21.097 1.00 91.50 83 LYS A N 1
ATOM 651 C CA . LYS A 1 83 ? -9.010 -5.832 20.172 1.00 91.50 83 LYS A CA 1
ATOM 652 C C . LYS A 1 83 ? -9.315 -5.256 18.802 1.00 91.50 83 LYS A C 1
ATOM 654 O O . LYS A 1 83 ? -8.454 -4.609 18.214 1.00 91.50 83 LYS A O 1
ATOM 659 N N . PHE A 1 84 ? -10.526 -5.470 18.297 1.00 91.88 84 PHE A N 1
ATOM 660 C CA . PHE A 1 84 ? -10.956 -4.871 17.040 1.00 91.88 84 PHE A CA 1
ATOM 661 C C . PHE A 1 84 ? -10.809 -3.342 17.073 1.00 91.88 84 PHE A C 1
ATOM 663 O O . PHE A 1 84 ? -10.129 -2.768 16.221 1.00 91.88 84 PHE A O 1
ATOM 670 N N . ILE A 1 85 ? -11.357 -2.708 18.113 1.00 92.25 85 ILE A N 1
ATOM 671 C CA . ILE A 1 85 ? -11.252 -1.263 18.346 1.00 92.25 85 ILE A CA 1
ATOM 672 C C . ILE A 1 85 ? -9.784 -0.846 18.485 1.00 92.25 85 ILE A C 1
ATOM 674 O O . ILE A 1 85 ? -9.355 0.098 17.822 1.00 92.25 85 ILE A O 1
ATOM 678 N N . TYR A 1 86 ? -8.993 -1.578 19.275 1.00 93.94 86 TYR A N 1
ATOM 679 C CA . TYR A 1 86 ? -7.567 -1.309 19.459 1.00 93.94 86 TYR A CA 1
ATOM 680 C C . TYR A 1 86 ? -6.803 -1.283 18.128 1.00 93.94 86 TYR A C 1
ATOM 682 O O . TYR A 1 86 ? -6.088 -0.321 17.848 1.00 93.94 86 TYR A O 1
ATOM 690 N N . HIS A 1 87 ? -6.968 -2.296 17.268 1.00 93.62 87 HIS A N 1
ATOM 691 C CA . HIS A 1 87 ? -6.260 -2.330 15.987 1.00 93.62 87 HIS A CA 1
ATOM 692 C C . HIS A 1 87 ? -6.702 -1.195 15.057 1.00 93.62 87 HIS A C 1
ATOM 694 O O . HIS A 1 87 ? -5.847 -0.604 14.399 1.00 93.62 87 HIS A O 1
ATOM 700 N N . LEU A 1 88 ? -7.986 -0.825 15.036 1.00 93.94 88 LEU A N 1
ATOM 701 C CA . LEU A 1 88 ? -8.443 0.331 14.260 1.00 93.94 88 LEU A CA 1
ATOM 702 C C . LEU A 1 88 ? -7.864 1.651 14.800 1.00 93.94 88 LEU A C 1
ATOM 704 O O . LEU A 1 88 ? -7.373 2.472 14.025 1.00 93.94 88 LEU A O 1
ATOM 708 N N . GLN A 1 89 ? -7.822 1.844 16.119 1.00 93.94 89 GLN A N 1
ATOM 709 C CA . GLN A 1 89 ? -7.205 3.029 16.724 1.00 93.94 89 GLN A CA 1
ATOM 710 C C . GLN A 1 89 ? -5.699 3.105 16.428 1.00 93.94 89 GLN A C 1
ATOM 712 O O . GLN A 1 89 ? -5.198 4.164 16.045 1.00 93.94 89 GLN A O 1
ATOM 717 N N . MET A 1 90 ? -4.977 1.986 16.528 1.00 94.62 90 MET A N 1
ATOM 718 C CA . MET A 1 90 ? -3.554 1.924 16.180 1.00 94.62 90 MET A CA 1
ATOM 719 C C . MET A 1 90 ? -3.315 2.209 14.694 1.00 94.62 90 MET A C 1
ATOM 721 O O . MET A 1 90 ? -2.428 2.994 14.356 1.00 94.62 90 MET A O 1
ATOM 725 N N . ALA A 1 91 ? -4.126 1.638 13.797 1.00 94.62 91 ALA A N 1
ATOM 726 C CA . ALA A 1 91 ? -4.069 1.951 12.371 1.00 94.62 91 ALA A CA 1
ATOM 727 C C . ALA A 1 91 ? -4.273 3.453 12.116 1.00 94.62 91 ALA A C 1
ATOM 729 O O . ALA A 1 91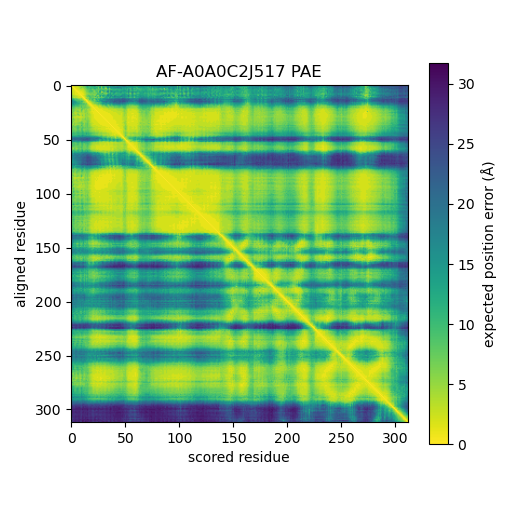 ? -3.484 4.048 11.382 1.00 94.62 91 ALA A O 1
ATOM 730 N N . SER A 1 92 ? -5.249 4.084 12.779 1.00 94.75 92 SER A N 1
ATOM 731 C CA . SER A 1 92 ? -5.481 5.533 12.693 1.00 94.75 92 SER A CA 1
ATOM 732 C C . SER A 1 92 ? -4.246 6.340 13.099 1.00 94.75 92 SER A C 1
ATOM 734 O O . SER A 1 92 ? -3.800 7.225 12.365 1.00 94.75 92 SER A O 1
ATOM 736 N N . GLN A 1 93 ? -3.639 6.005 14.242 1.00 94.25 93 GLN A N 1
ATOM 737 C CA . GLN A 1 93 ? -2.440 6.686 14.734 1.00 94.25 93 GLN A CA 1
ATOM 738 C C . GLN A 1 93 ? -1.261 6.550 13.764 1.00 94.25 93 GLN A C 1
ATOM 740 O O . GLN A 1 93 ? -0.551 7.524 13.501 1.00 94.25 93 GLN A O 1
ATOM 745 N N . TYR A 1 94 ? -1.047 5.358 13.205 1.00 93.06 94 TYR A N 1
ATOM 746 C CA . TYR A 1 94 ? 0.026 5.135 12.240 1.00 93.06 94 TYR A CA 1
ATOM 747 C C . TYR A 1 94 ? -0.246 5.797 10.887 1.00 93.06 94 TYR A C 1
ATOM 749 O O . TYR A 1 94 ? 0.695 6.313 10.284 1.00 93.06 94 TYR A O 1
ATOM 757 N N . PHE A 1 95 ? -1.498 5.870 10.425 1.00 92.25 95 PHE A N 1
ATOM 758 C CA . PHE A 1 95 ? -1.848 6.660 9.242 1.00 92.25 95 PHE A CA 1
ATOM 759 C C . PHE A 1 95 ? -1.565 8.148 9.451 1.00 92.25 95 PHE A C 1
ATOM 761 O O . PHE A 1 95 ? -0.978 8.783 8.574 1.00 92.25 95 PHE A O 1
ATOM 768 N N . PHE A 1 96 ? -1.869 8.682 10.636 1.00 91.69 96 PHE A N 1
ATOM 769 C CA . PHE A 1 96 ? -1.527 10.058 10.992 1.00 91.69 96 PHE A CA 1
ATOM 770 C C . PHE A 1 96 ? -0.010 10.300 10.961 1.00 91.69 96 PHE A C 1
ATOM 772 O O . PHE A 1 96 ? 0.451 11.282 10.375 1.00 91.69 96 PHE A O 1
ATOM 779 N N . LYS A 1 97 ? 0.781 9.391 11.553 1.00 89.00 97 LYS A N 1
ATOM 780 C CA . LYS A 1 97 ? 2.255 9.445 11.507 1.00 89.00 97 LYS A CA 1
ATOM 781 C C . LYS A 1 97 ? 2.793 9.339 10.079 1.00 89.00 97 LYS A C 1
ATOM 783 O O . LYS A 1 97 ? 3.760 10.007 9.744 1.00 89.00 97 LYS A O 1
ATOM 788 N N . ALA A 1 98 ? 2.145 8.538 9.239 1.00 85.50 98 ALA A N 1
ATOM 789 C CA . ALA A 1 98 ? 2.520 8.328 7.847 1.00 85.50 98 ALA A CA 1
ATOM 790 C C . ALA A 1 98 ? 2.133 9.475 6.896 1.00 85.50 98 ALA A C 1
ATOM 792 O O . ALA A 1 98 ? 2.458 9.397 5.711 1.00 85.50 98 ALA A O 1
ATOM 793 N N . GLY A 1 99 ? 1.414 10.497 7.374 1.00 86.38 99 GLY A N 1
ATOM 794 C CA . GLY A 1 99 ? 0.908 11.583 6.530 1.00 86.38 99 GLY A CA 1
ATOM 795 C C . GLY A 1 99 ? -0.299 11.201 5.666 1.00 86.38 99 GLY A C 1
ATOM 796 O O . GLY A 1 99 ? -0.554 11.858 4.667 1.00 86.38 99 GLY A O 1
ATOM 797 N N . ARG A 1 100 ? -1.022 10.131 6.019 1.00 87.38 100 ARG A N 1
ATOM 798 C CA . ARG A 1 100 ? -2.195 9.615 5.288 1.00 87.38 100 ARG A CA 1
ATOM 799 C C . ARG A 1 100 ? -3.486 10.030 5.986 1.00 87.38 100 ARG A C 1
ATOM 801 O O . ARG A 1 100 ? -4.225 9.192 6.501 1.00 87.38 100 ARG A O 1
ATOM 808 N N . TYR A 1 101 ? -3.698 11.333 6.083 1.00 90.31 101 TYR A N 1
ATOM 809 C CA . TYR A 1 101 ? -4.749 11.917 6.913 1.00 90.31 101 TYR A CA 1
ATOM 810 C C . TYR A 1 101 ? -6.160 11.596 6.405 1.00 90.31 101 TYR A C 1
ATOM 812 O O . TYR A 1 101 ? -7.075 11.412 7.202 1.00 90.31 101 TYR A O 1
ATOM 820 N N . GLU A 1 102 ? -6.311 11.433 5.094 1.00 89.50 102 GLU A N 1
ATOM 821 C CA . GLU A 1 102 ? -7.568 11.162 4.394 1.00 89.50 102 GLU A CA 1
ATOM 822 C C . GLU A 1 102 ? -8.189 9.806 4.778 1.00 89.50 102 GLU A C 1
ATOM 824 O O . GLU A 1 102 ? -9.395 9.618 4.650 1.00 89.50 102 GLU A O 1
ATOM 829 N N . LEU A 1 103 ? -7.384 8.869 5.295 1.00 91.06 103 LEU A N 1
ATOM 830 C CA . LEU A 1 103 ? -7.841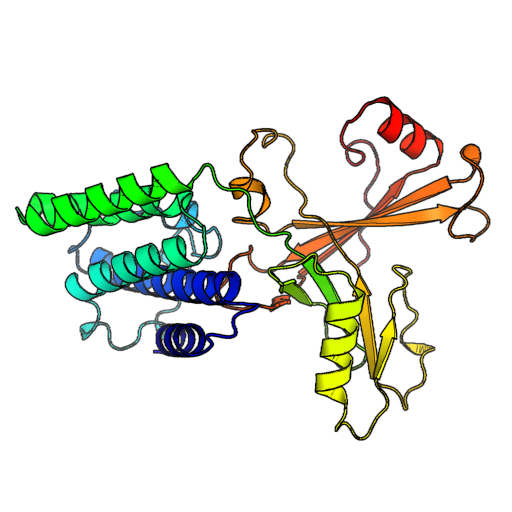 7.542 5.728 1.00 91.06 103 LEU A CA 1
ATOM 831 C C . LEU A 1 103 ? -8.437 7.529 7.136 1.00 91.06 103 LEU A C 1
ATOM 833 O O . LEU A 1 103 ? -9.164 6.602 7.485 1.00 91.06 103 LEU A O 1
ATOM 837 N N . ILE A 1 104 ? -8.124 8.529 7.959 1.00 93.75 104 ILE A N 1
ATOM 838 C CA . ILE A 1 104 ? -8.531 8.572 9.369 1.00 93.75 104 ILE A CA 1
ATOM 839 C C . ILE A 1 104 ? -10.055 8.698 9.521 1.00 93.75 104 ILE A C 1
ATOM 841 O O . ILE A 1 104 ? -10.624 7.928 10.302 1.00 93.75 104 ILE A O 1
ATOM 845 N N . PRO A 1 105 ? -10.745 9.594 8.784 1.00 92.25 105 PRO A N 1
ATOM 846 C CA . PRO A 1 105 ? -12.202 9.659 8.813 1.00 92.25 105 PRO A CA 1
ATOM 847 C C . PRO A 1 105 ? -12.850 8.350 8.360 1.00 92.25 105 PRO A C 1
ATOM 849 O O . PRO A 1 105 ? -13.756 7.861 9.031 1.00 92.25 105 PRO A O 1
ATOM 852 N N . GLU A 1 106 ? -12.360 7.746 7.272 1.00 90.25 106 GLU A N 1
ATOM 853 C CA . GLU A 1 106 ? -12.920 6.486 6.767 1.00 90.25 106 GLU A CA 1
ATOM 854 C C . GLU A 1 106 ? -12.762 5.337 7.758 1.00 90.25 106 GLU A C 1
ATOM 856 O O . GLU A 1 106 ? -13.702 4.581 7.996 1.00 90.25 106 GLU A O 1
ATOM 861 N N . LEU A 1 107 ? -11.604 5.241 8.411 1.00 91.44 107 LEU A N 1
ATOM 862 C CA . LEU A 1 107 ? -11.393 4.240 9.447 1.00 91.44 107 LEU A CA 1
ATOM 863 C C . LEU A 1 107 ? -12.296 4.488 10.663 1.00 91.44 107 LEU A C 1
ATOM 865 O O . LEU A 1 107 ? -12.817 3.549 11.258 1.00 91.44 107 LEU A O 1
ATOM 869 N N . SER A 1 108 ? -12.528 5.753 11.010 1.00 92.06 108 SER A N 1
ATOM 870 C CA . SER A 1 108 ? -13.323 6.146 12.175 1.00 92.06 108 SER A CA 1
ATOM 871 C C . SER A 1 108 ? -14.813 5.834 12.020 1.00 92.06 108 SER A C 1
ATOM 873 O O . SER A 1 108 ? -15.448 5.477 13.011 1.00 92.06 108 SER A O 1
ATOM 875 N N . LYS A 1 109 ? -15.363 5.840 10.794 1.00 90.50 109 LYS A N 1
ATOM 876 C CA . LYS A 1 109 ? -16.745 5.381 10.521 1.00 90.50 109 LYS A CA 1
ATOM 877 C C . LYS A 1 109 ? -17.017 3.958 11.019 1.00 90.50 109 LYS A C 1
ATOM 879 O O . LYS A 1 109 ? -18.156 3.619 11.311 1.00 90.50 109 LYS A O 1
ATOM 884 N N . SER A 1 110 ? -15.966 3.153 11.151 1.00 87.00 110 SER A N 1
ATOM 885 C CA . SER A 1 110 ? -16.039 1.782 11.655 1.00 87.00 110 SER A CA 1
ATOM 886 C C . SER A 1 110 ? -16.163 1.686 13.180 1.00 87.00 110 SER A C 1
ATOM 888 O O . SER A 1 110 ? -16.671 0.696 13.698 1.00 87.00 110 SER A O 1
ATOM 890 N N . ILE A 1 111 ? -15.641 2.678 13.909 1.00 88.69 111 ILE A N 1
ATOM 891 C CA . ILE A 1 111 ? -15.537 2.649 15.376 1.00 88.69 111 ILE A CA 1
ATOM 892 C C . ILE A 1 111 ? -16.636 3.498 16.023 1.00 88.69 111 ILE A C 1
ATOM 894 O O . ILE A 1 111 ? -17.155 3.124 17.072 1.00 88.69 111 ILE A O 1
ATOM 898 N N . LEU A 1 112 ? -17.011 4.620 15.397 1.00 91.75 112 LEU A N 1
ATOM 899 C CA . LEU A 1 112 ? -18.004 5.557 15.935 1.00 91.75 112 LEU A CA 1
ATOM 900 C C . LEU A 1 112 ? -19.325 4.869 16.339 1.00 91.75 112 LEU A C 1
ATOM 902 O O . LEU A 1 112 ? -19.721 5.056 17.491 1.00 91.75 112 LEU A O 1
ATOM 906 N N . PRO A 1 113 ? -19.941 3.988 15.517 1.00 90.06 113 PRO A N 1
ATOM 907 C CA . PRO A 1 113 ? -21.189 3.323 15.901 1.00 90.06 113 PRO A CA 1
ATOM 908 C C . PRO A 1 113 ? -21.052 2.424 17.138 1.00 90.06 113 PRO A C 1
ATOM 910 O O . PRO A 1 113 ? -22.003 2.260 17.900 1.00 90.06 113 PRO A O 1
ATOM 913 N N . LEU A 1 114 ? -19.866 1.841 17.360 1.00 88.50 114 LEU A N 1
ATOM 914 C CA . LEU A 1 114 ? -19.603 1.004 18.534 1.00 88.50 114 LEU A CA 1
ATOM 915 C C . LEU A 1 114 ? -19.586 1.851 19.808 1.00 88.50 114 LEU A C 1
ATOM 917 O O . LEU A 1 114 ? -20.216 1.488 20.799 1.00 88.50 114 LEU A O 1
ATOM 921 N N . PHE A 1 115 ? -18.913 3.002 19.770 1.00 91.56 115 PHE A N 1
ATOM 922 C CA . PHE A 1 115 ? -18.866 3.913 20.911 1.00 91.56 115 PHE A CA 1
ATOM 923 C C . PHE A 1 115 ? -20.208 4.600 21.178 1.00 91.56 115 PHE A C 1
ATOM 925 O O . PHE A 1 115 ? -20.539 4.826 22.340 1.00 91.56 115 PHE A O 1
ATOM 932 N N . GLU A 1 116 ? -20.984 4.908 20.137 1.00 92.44 116 GLU A N 1
ATOM 933 C CA . GLU A 1 116 ? -22.347 5.439 20.263 1.00 92.44 116 GLU A CA 1
ATOM 934 C C . GLU A 1 116 ? -23.267 4.442 20.969 1.00 92.44 116 GLU A C 1
ATOM 936 O O . GLU A 1 116 ? -23.938 4.805 21.934 1.00 92.44 116 GLU A O 1
ATOM 941 N N . HIS A 1 117 ? -23.242 3.173 20.551 1.00 88.62 117 HIS A N 1
ATOM 942 C CA . HIS A 1 117 ? -24.032 2.113 21.178 1.00 88.62 117 HIS A CA 1
ATOM 943 C C . HIS A 1 117 ? -23.654 1.887 22.653 1.00 88.62 117 HIS A C 1
ATOM 945 O O . HIS A 1 117 ? -24.510 1.592 23.482 1.00 88.62 117 HIS A O 1
ATOM 951 N N . GLU A 1 118 ? -22.372 2.024 22.998 1.00 88.56 118 GLU A N 1
ATOM 952 C CA . GLU A 1 118 ? -21.875 1.879 24.373 1.00 88.56 118 GLU A CA 1
ATOM 953 C C . GLU A 1 118 ? -22.028 3.158 25.219 1.00 88.56 118 GLU A C 1
ATOM 955 O O . GLU A 1 118 ? -21.719 3.143 26.410 1.00 88.56 118 GLU A O 1
ATOM 960 N N . GLY A 1 119 ? -22.479 4.275 24.633 1.00 92.19 119 GLY A N 1
ATOM 961 C CA . GLY A 1 119 ? -22.544 5.568 25.321 1.00 92.19 119 GLY A CA 1
ATOM 962 C C . GLY A 1 119 ? -21.168 6.097 25.750 1.00 92.19 119 GLY A C 1
ATOM 963 O O . GLY A 1 119 ? -21.057 6.848 26.721 1.00 92.19 119 GLY A O 1
ATOM 964 N N . ASN A 1 120 ? -20.095 5.702 25.058 1.00 94.88 120 ASN A N 1
ATOM 965 C CA . ASN A 1 120 ? -18.723 6.053 25.414 1.00 94.88 120 ASN A CA 1
ATOM 966 C C . ASN A 1 120 ? -18.324 7.424 24.842 1.00 94.88 120 ASN A C 1
ATOM 968 O O . ASN A 1 120 ? -17.512 7.544 23.920 1.00 94.88 120 ASN A O 1
ATOM 972 N N . TYR A 1 121 ? -18.899 8.484 25.413 1.00 94.94 121 TYR A N 1
ATOM 973 C CA . TYR A 1 121 ? -18.707 9.863 24.950 1.00 94.94 121 TYR A CA 1
ATOM 974 C C . TYR A 1 121 ? -17.247 10.328 24.970 1.00 94.94 121 TYR A C 1
ATOM 976 O O . TYR A 1 121 ? -16.846 11.129 24.126 1.00 94.94 121 TYR A O 1
ATOM 984 N N . GLN A 1 122 ? -16.428 9.800 25.884 1.00 96.19 122 GLN A N 1
ATOM 985 C CA . GLN A 1 122 ? -15.009 10.146 25.942 1.00 96.19 122 GLN A CA 1
ATOM 986 C C . GLN A 1 122 ? -14.254 9.638 24.707 1.00 96.19 122 GLN A C 1
ATOM 988 O O . GLN A 1 122 ? -13.452 10.370 24.127 1.00 96.19 122 GLN A O 1
ATOM 993 N N . GLN A 1 123 ? -14.512 8.397 24.283 1.00 95.25 123 GLN A N 1
ATOM 994 C CA . GLN A 1 123 ? -13.887 7.847 23.080 1.00 95.25 123 GLN A CA 1
ATOM 995 C C . GLN A 1 123 ? -14.422 8.508 21.804 1.00 95.25 123 GLN A C 1
ATOM 997 O O . GLN A 1 123 ? -13.645 8.748 20.876 1.00 95.25 123 GLN A O 1
ATOM 1002 N N . LEU A 1 124 ? -15.707 8.883 21.773 1.00 95.94 124 LEU A N 1
ATOM 1003 C CA . LEU A 1 124 ? -16.274 9.687 20.684 1.00 95.94 124 LEU A CA 1
ATOM 1004 C C . LEU A 1 124 ? -15.556 11.032 20.553 1.00 95.94 124 LEU A C 1
ATOM 1006 O O . LEU A 1 124 ? -15.071 11.357 19.470 1.00 95.94 124 LEU A O 1
ATOM 1010 N N . LEU A 1 125 ? -15.411 11.774 21.656 1.00 97.31 125 LEU A N 1
ATOM 1011 C CA . LEU A 1 125 ? -14.712 13.060 21.674 1.00 97.31 125 LEU A CA 1
ATOM 1012 C C . LEU A 1 125 ? -13.272 12.927 21.160 1.00 97.31 125 LEU A C 1
ATOM 1014 O O . LEU A 1 125 ? -12.856 13.683 20.282 1.00 97.31 125 LEU A O 1
ATOM 1018 N N . ASN A 1 126 ? -12.533 11.930 21.657 1.00 96.31 126 ASN A N 1
ATOM 1019 C CA . ASN A 1 126 ? -11.159 11.662 21.229 1.00 96.31 126 ASN A CA 1
ATOM 1020 C C . ASN A 1 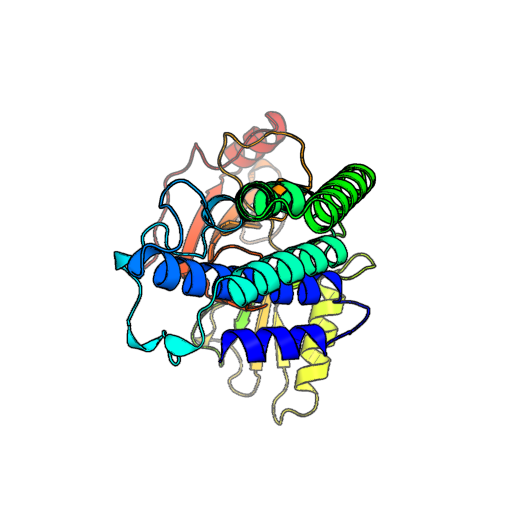126 ? -11.076 11.335 19.726 1.00 96.31 126 ASN A C 1
ATOM 1022 O O . ASN A 1 126 ? -10.150 11.776 19.044 1.00 96.31 126 ASN A O 1
ATOM 1026 N N . THR A 1 127 ? -12.040 10.571 19.204 1.00 96.06 127 THR A N 1
ATOM 1027 C CA . THR A 1 127 ? -12.083 10.176 17.788 1.00 96.06 127 THR A CA 1
ATOM 1028 C C . THR A 1 127 ? -12.366 11.383 16.893 1.00 96.06 127 THR A C 1
ATOM 1030 O O . THR A 1 127 ? -11.635 11.615 15.931 1.00 96.06 127 THR A O 1
ATOM 1033 N N . TYR A 1 128 ? -13.359 12.209 17.238 1.00 97.44 128 TYR A N 1
ATOM 1034 C CA . TYR A 1 128 ? -13.665 13.435 16.495 1.00 97.44 128 TYR A CA 1
ATOM 1035 C C . TYR A 1 128 ? -12.523 14.462 16.544 1.00 97.44 128 TYR A C 1
ATOM 1037 O O . TYR A 1 128 ? -12.216 15.078 15.522 1.00 97.44 128 TYR A O 1
ATOM 1045 N N . ASP A 1 129 ? -11.838 14.614 17.682 1.00 97.12 129 ASP A N 1
ATOM 1046 C CA . ASP A 1 129 ? -10.647 15.468 17.784 1.00 97.12 129 ASP A CA 1
ATOM 1047 C C . ASP A 1 129 ? -9.504 14.967 16.883 1.00 97.12 129 ASP A C 1
ATOM 1049 O O . ASP A 1 129 ? -8.831 15.752 16.209 1.00 97.12 129 ASP A O 1
ATOM 1053 N N . HIS A 1 130 ? -9.315 13.649 16.792 1.00 96.25 130 HIS A N 1
ATOM 1054 C CA . HIS A 1 130 ? -8.319 13.064 15.899 1.00 96.25 130 HIS A CA 1
ATOM 1055 C C . HIS A 1 130 ? -8.656 13.285 14.414 1.00 96.25 130 HIS A C 1
ATOM 1057 O O . HIS A 1 130 ? -7.771 13.647 13.635 1.00 96.25 130 HIS A O 1
ATOM 1063 N N . ILE A 1 131 ? -9.932 13.147 14.032 1.00 95.94 131 ILE A N 1
ATOM 1064 C CA . ILE A 1 131 ? -10.431 13.476 12.685 1.00 95.94 131 ILE A CA 1
ATOM 1065 C C . ILE A 1 131 ? -10.188 14.955 12.365 1.00 95.94 131 ILE A C 1
ATOM 1067 O O . ILE A 1 131 ? -9.664 15.280 11.299 1.00 95.94 131 ILE A O 1
ATOM 1071 N N . LYS A 1 132 ? -10.511 15.859 13.297 1.00 95.75 132 LYS A N 1
ATOM 1072 C CA . LYS A 1 132 ? -10.263 17.297 13.138 1.00 95.75 132 LYS A CA 1
ATOM 1073 C C . LYS A 1 132 ? -8.781 17.572 12.860 1.00 95.75 132 LYS A C 1
ATOM 1075 O O . LYS A 1 132 ? -8.453 18.205 11.859 1.00 95.75 132 LYS A O 1
ATOM 1080 N N . LYS A 1 133 ? -7.885 17.025 13.689 1.00 94.50 133 LYS A N 1
ATOM 1081 C CA . LYS A 1 133 ? -6.425 17.146 13.516 1.00 94.50 133 LYS A CA 1
ATOM 1082 C C . LYS A 1 133 ? -5.938 16.587 12.177 1.00 94.50 133 LYS A C 1
ATOM 1084 O O . LYS A 1 133 ? -4.948 17.078 11.634 1.00 94.50 133 LYS A O 1
ATOM 1089 N N . ALA A 1 134 ? -6.583 15.543 11.654 1.00 92.25 134 ALA A N 1
ATOM 1090 C CA . ALA A 1 134 ? -6.267 14.984 10.343 1.00 92.25 134 ALA A CA 1
ATOM 1091 C C . ALA A 1 134 ? -6.614 15.974 9.219 1.00 92.25 134 ALA A C 1
ATOM 1093 O O . ALA A 1 134 ? -5.760 16.278 8.382 1.00 92.25 134 ALA A O 1
ATOM 1094 N N . TYR A 1 135 ? -7.823 16.542 9.234 1.00 90.50 135 TYR A N 1
ATOM 1095 C CA . TYR A 1 135 ? -8.239 17.532 8.238 1.00 90.50 135 TYR A CA 1
ATOM 1096 C C . TYR A 1 135 ? -7.382 18.802 8.271 1.00 90.50 135 TYR A C 1
ATOM 1098 O O . TYR A 1 135 ? -6.976 19.283 7.216 1.00 90.50 135 TYR A O 1
ATOM 1106 N N . GLU A 1 136 ? -6.995 19.280 9.457 1.00 91.00 136 GLU A N 1
ATOM 1107 C CA . GLU A 1 136 ? -6.072 20.418 9.607 1.00 91.00 136 GLU A CA 1
ATOM 1108 C C . GLU A 1 136 ? -4.708 20.179 8.931 1.00 91.00 136 GLU A C 1
ATOM 1110 O O . GLU A 1 136 ? -4.078 21.118 8.443 1.00 91.00 136 GLU A O 1
ATOM 1115 N N . LYS A 1 137 ? -4.244 18.922 8.868 1.00 86.69 137 LYS A N 1
ATOM 1116 C CA . LYS A 1 137 ? -2.969 18.548 8.234 1.00 86.69 137 LYS A CA 1
ATOM 1117 C C . LYS A 1 137 ? -3.087 18.097 6.778 1.00 86.69 137 LYS A C 1
ATOM 1119 O O . LYS A 1 137 ? -2.058 18.014 6.108 1.00 86.69 137 LYS A O 1
ATOM 1124 N N . SER A 1 138 ? -4.298 17.840 6.281 1.00 75.75 138 SER A N 1
ATOM 1125 C CA . SER A 1 138 ? -4.545 17.305 4.929 1.00 75.75 138 SER A CA 1
ATOM 1126 C C . SER A 1 138 ? -4.149 18.277 3.806 1.00 75.75 138 SER A C 1
ATOM 1128 O O . SER A 1 138 ? -3.961 17.870 2.667 1.00 75.75 138 SER A O 1
ATOM 1130 N N . SER A 1 139 ? -3.943 19.559 4.120 1.00 65.69 139 SER A N 1
ATOM 1131 C CA . SER A 1 139 ? -3.441 20.573 3.181 1.00 65.69 139 SER A CA 1
ATOM 1132 C C . SER A 1 139 ? -1.925 20.502 2.919 1.00 65.69 139 SER A C 1
ATOM 1134 O O . SER A 1 139 ? -1.408 21.237 2.074 1.00 65.69 139 SER A O 1
ATOM 1136 N N . ARG A 1 140 ? -1.176 19.648 3.635 1.00 63.31 140 ARG A N 1
ATOM 1137 C CA . ARG A 1 140 ? 0.282 19.523 3.472 1.00 63.31 140 ARG A CA 1
ATOM 1138 C C . ARG A 1 140 ? 0.658 18.641 2.278 1.00 63.31 140 ARG A C 1
ATOM 1140 O O . ARG A 1 140 ? 0.086 17.581 2.051 1.00 63.31 140 ARG A O 1
ATOM 1147 N N . ARG A 1 141 ? 1.686 19.073 1.537 1.00 59.34 141 ARG A N 1
ATOM 1148 C CA . ARG A 1 141 ? 2.224 18.350 0.373 1.00 59.34 141 ARG A CA 1
ATOM 1149 C C . ARG A 1 141 ? 2.902 17.042 0.780 1.00 59.34 141 ARG A C 1
ATOM 1151 O O . ARG A 1 141 ? 3.589 16.977 1.799 1.00 59.34 141 ARG A O 1
ATOM 1158 N N . TRP A 1 142 ? 2.732 16.030 -0.064 1.00 62.53 142 TRP A N 1
ATOM 1159 C CA . TRP A 1 142 ? 3.355 14.721 0.082 1.00 62.53 142 TRP A CA 1
ATOM 1160 C C . TRP A 1 142 ? 4.843 14.773 -0.271 1.00 62.53 142 TRP A C 1
ATOM 1162 O O . TRP A 1 142 ? 5.281 15.569 -1.100 1.00 62.53 142 TRP A O 1
ATOM 1172 N N . VAL A 1 143 ? 5.621 13.909 0.381 1.00 61.78 143 VAL A N 1
ATOM 1173 C CA . VAL A 1 143 ? 7.047 13.711 0.091 1.00 61.78 143 VAL A CA 1
ATOM 1174 C C . VAL A 1 143 ? 7.182 12.944 -1.225 1.00 61.78 143 VAL A C 1
ATOM 1176 O O . VAL A 1 143 ? 6.426 12.002 -1.465 1.00 61.78 143 VAL A O 1
ATOM 1179 N N . ASN A 1 144 ? 8.156 13.321 -2.059 1.00 64.44 144 ASN A N 1
ATOM 1180 C CA . ASN A 1 144 ? 8.448 12.632 -3.317 1.00 64.44 144 ASN A CA 1
ATOM 1181 C C . ASN A 1 144 ? 8.642 11.124 -3.086 1.00 64.44 144 ASN A C 1
ATOM 1183 O O . ASN A 1 144 ? 9.424 10.706 -2.231 1.00 64.44 144 ASN A O 1
ATOM 1187 N N . VAL A 1 145 ? 7.927 10.307 -3.861 1.00 71.69 145 VAL A N 1
ATOM 1188 C CA . VAL A 1 145 ? 7.994 8.844 -3.775 1.00 71.69 145 VAL A CA 1
ATOM 1189 C C . VAL A 1 145 ? 8.739 8.301 -4.980 1.00 71.69 145 VAL A C 1
ATOM 1191 O O . VAL A 1 145 ? 8.366 8.577 -6.120 1.00 71.69 145 VAL A O 1
ATOM 1194 N N . PHE A 1 146 ? 9.755 7.482 -4.724 1.00 74.44 146 PHE A N 1
ATOM 1195 C CA . PHE A 1 146 ? 10.468 6.769 -5.770 1.00 74.44 146 PHE A CA 1
ATOM 1196 C C . PHE A 1 146 ? 9.942 5.340 -5.912 1.00 74.44 146 PHE A C 1
ATOM 1198 O O . PHE A 1 146 ? 9.889 4.578 -4.938 1.00 74.44 146 PHE A O 1
ATOM 1205 N N . TRP A 1 147 ? 9.593 4.971 -7.142 1.00 78.88 147 TRP A N 1
ATOM 1206 C CA . TRP A 1 147 ? 9.129 3.638 -7.507 1.00 78.88 147 TRP A CA 1
ATOM 1207 C C . TRP A 1 147 ? 10.153 2.978 -8.414 1.00 78.88 147 TRP A C 1
ATOM 1209 O O . TRP A 1 147 ? 10.545 3.561 -9.426 1.00 78.88 147 TRP A O 1
ATOM 1219 N N . ALA A 1 148 ? 10.564 1.761 -8.065 1.00 80.12 148 ALA A N 1
ATOM 1220 C CA . ALA A 1 148 ? 11.542 1.024 -8.850 1.00 80.12 148 ALA A CA 1
ATOM 1221 C C . ALA A 1 148 ? 11.162 -0.445 -9.034 1.00 80.12 148 ALA A C 1
ATOM 1223 O O . ALA A 1 148 ? 11.133 -1.178 -8.039 1.00 80.12 148 ALA A O 1
ATOM 1224 N N . PRO A 1 149 ? 10.937 -0.921 -10.272 1.00 77.06 149 PRO A N 1
ATOM 1225 C CA . PRO A 1 149 ? 11.088 -2.327 -10.582 1.00 77.06 149 PRO A CA 1
ATOM 1226 C C . PRO A 1 149 ? 12.559 -2.709 -10.416 1.00 77.06 149 PRO A C 1
ATOM 1228 O O . PRO A 1 149 ? 13.462 -2.061 -10.945 1.00 77.06 149 PRO A O 1
ATOM 1231 N N . ILE A 1 150 ? 12.777 -3.771 -9.654 1.00 78.12 150 ILE A N 1
ATOM 1232 C CA . ILE A 1 150 ? 14.068 -4.385 -9.394 1.00 78.12 150 ILE A CA 1
ATOM 1233 C C . ILE A 1 150 ? 13.991 -5.808 -9.928 1.00 78.12 150 ILE A C 1
ATOM 1235 O O . ILE A 1 150 ? 13.154 -6.606 -9.505 1.00 78.12 150 ILE A O 1
ATOM 1239 N N . THR A 1 151 ? 14.889 -6.123 -10.848 1.00 77.00 151 THR A N 1
ATOM 1240 C CA . THR A 1 151 ? 15.137 -7.485 -11.330 1.00 77.00 151 THR A CA 1
ATOM 1241 C C . THR A 1 151 ? 16.616 -7.774 -11.172 1.00 77.00 151 THR A C 1
ATOM 1243 O O . THR A 1 151 ? 17.436 -6.862 -11.290 1.00 77.00 151 THR A O 1
ATOM 1246 N N . GLY A 1 152 ? 16.980 -9.023 -10.901 1.00 72.00 152 GLY A N 1
ATOM 1247 C CA . GLY A 1 152 ? 18.384 -9.382 -10.806 1.00 72.00 152 GLY A CA 1
ATOM 1248 C C . GLY A 1 152 ? 18.677 -10.806 -11.225 1.00 72.00 152 GLY A C 1
ATOM 1249 O O . GLY A 1 152 ? 17.795 -11.656 -11.223 1.00 72.00 152 GLY A O 1
ATOM 1250 N N . SER A 1 153 ? 19.939 -11.064 -11.564 1.00 67.94 153 SER A N 1
ATOM 1251 C CA . SER A 1 153 ? 20.388 -12.344 -12.133 1.00 67.94 153 SER A CA 1
ATOM 1252 C C . SER A 1 153 ? 20.146 -13.553 -11.221 1.00 67.94 153 SER A C 1
ATOM 1254 O O . SER A 1 153 ? 20.072 -14.677 -11.706 1.00 67.94 153 SER A O 1
ATOM 1256 N N . ARG A 1 154 ? 20.013 -13.329 -9.907 1.00 65.62 154 ARG A N 1
ATOM 1257 C CA . ARG A 1 154 ? 19.779 -14.364 -8.886 1.00 65.62 154 ARG A CA 1
ATOM 1258 C C . ARG A 1 154 ? 18.367 -14.383 -8.306 1.00 65.62 154 ARG A C 1
ATOM 1260 O O . ARG A 1 154 ? 18.066 -15.251 -7.493 1.00 65.62 154 ARG A O 1
ATOM 1267 N N . PHE A 1 155 ? 17.513 -13.440 -8.692 1.00 63.56 155 PHE A N 1
ATOM 1268 C CA . PHE A 1 155 ? 16.132 -13.393 -8.227 1.00 63.56 155 PHE A CA 1
ATOM 1269 C C . PHE A 1 155 ? 15.230 -13.900 -9.347 1.00 63.56 155 PHE A C 1
ATOM 1271 O O . PHE A 1 155 ? 15.205 -13.337 -10.439 1.00 63.56 155 PHE A O 1
ATOM 1278 N N . SER A 1 156 ? 14.486 -14.974 -9.087 1.00 62.91 156 SER A N 1
ATOM 1279 C CA . SER A 1 156 ? 13.444 -15.432 -10.001 1.00 62.91 156 SER A CA 1
ATOM 1280 C C . SER A 1 156 ? 12.265 -14.459 -9.927 1.00 62.91 156 SER A C 1
ATOM 1282 O O . SER A 1 156 ? 11.449 -14.531 -9.007 1.00 62.91 156 SER A O 1
ATOM 1284 N N . GLY A 1 157 ? 12.206 -13.521 -10.869 1.00 72.25 157 GLY A N 1
ATOM 1285 C CA . GLY A 1 157 ? 11.113 -12.560 -11.001 1.00 72.25 157 GLY A CA 1
ATOM 1286 C C . GLY A 1 157 ? 11.519 -11.109 -10.746 1.00 72.25 157 GLY A C 1
ATOM 1287 O O . GLY A 1 157 ? 12.668 -10.788 -10.443 1.00 72.25 157 GLY A O 1
ATOM 1288 N N . MET A 1 158 ? 10.542 -10.217 -10.895 1.00 79.81 158 MET A N 1
ATOM 1289 C CA . MET A 1 158 ? 10.727 -8.773 -10.791 1.00 79.81 158 MET A CA 1
ATOM 1290 C C . MET A 1 158 ? 9.845 -8.227 -9.673 1.00 79.81 158 MET A C 1
ATOM 1292 O O . MET A 1 158 ? 8.658 -8.537 -9.600 1.00 79.81 158 MET A O 1
ATOM 1296 N N . VAL A 1 159 ? 10.417 -7.414 -8.790 1.00 82.62 159 VAL A N 1
ATOM 1297 C CA . VAL A 1 159 ? 9.691 -6.824 -7.659 1.00 82.62 159 VAL A CA 1
ATOM 1298 C C . VAL A 1 159 ? 9.672 -5.314 -7.785 1.00 82.62 159 VAL A C 1
ATOM 1300 O O . VAL A 1 159 ? 10.690 -4.704 -8.092 1.00 82.62 159 VAL A O 1
ATOM 1303 N N . LEU A 1 160 ? 8.533 -4.693 -7.510 1.00 83.44 160 LEU A N 1
ATOM 1304 C CA . LEU A 1 160 ? 8.452 -3.252 -7.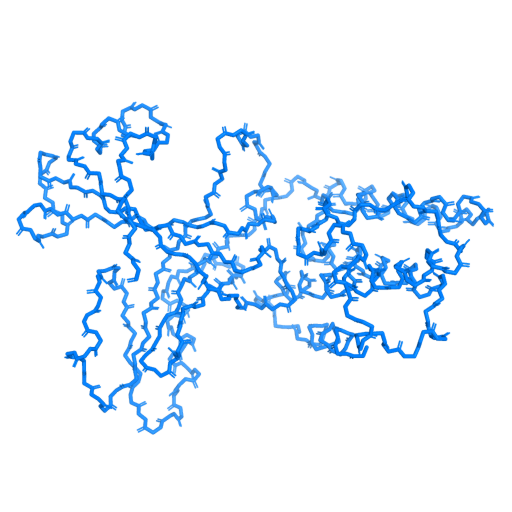356 1.00 83.44 160 LEU A CA 1
ATOM 1305 C C . LEU A 1 160 ? 8.756 -2.876 -5.907 1.00 83.44 160 LEU A C 1
ATOM 1307 O O . LEU A 1 160 ? 8.204 -3.469 -4.977 1.00 83.44 160 LEU A O 1
ATOM 1311 N N . THR A 1 161 ? 9.610 -1.875 -5.707 1.00 80.75 161 THR A N 1
ATOM 1312 C CA . THR A 1 161 ? 9.850 -1.262 -4.400 1.00 80.75 161 THR A CA 1
ATOM 1313 C C . THR A 1 161 ? 9.377 0.184 -4.384 1.00 80.75 161 THR A C 1
ATOM 1315 O O . THR A 1 161 ? 9.533 0.915 -5.363 1.00 80.75 161 THR A O 1
ATOM 1318 N N . ARG A 1 162 ? 8.851 0.592 -3.229 1.00 78.19 162 ARG A N 1
ATOM 1319 C CA . ARG A 1 162 ? 8.547 1.979 -2.877 1.00 78.19 162 ARG A CA 1
ATOM 1320 C C . ARG A 1 162 ? 9.580 2.487 -1.877 1.00 78.19 162 ARG A C 1
ATOM 1322 O O . ARG A 1 162 ? 9.879 1.770 -0.917 1.00 78.19 162 ARG A O 1
ATOM 1329 N N . THR A 1 163 ? 10.085 3.698 -2.083 1.00 72.00 163 THR A N 1
ATOM 1330 C 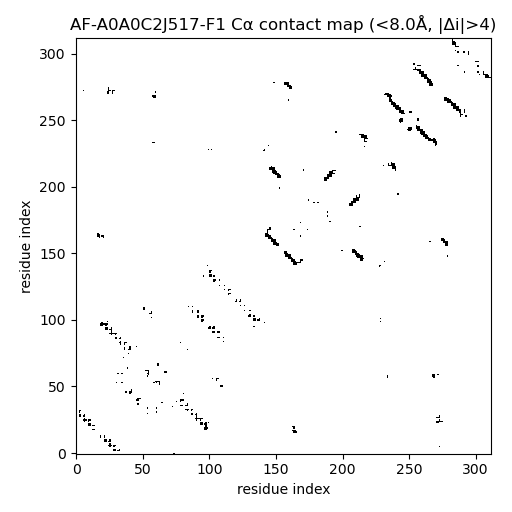CA . THR A 1 163 ? 10.925 4.394 -1.103 1.00 72.00 163 THR A CA 1
ATOM 1331 C C . THR A 1 163 ? 10.489 5.853 -0.991 1.00 72.00 163 THR A C 1
ATOM 1333 O O . THR A 1 163 ? 10.499 6.580 -1.984 1.00 72.00 163 THR A O 1
ATOM 1336 N N . THR A 1 164 ? 10.115 6.276 0.214 1.00 66.69 164 THR A N 1
ATOM 1337 C CA . THR A 1 164 ? 10.025 7.687 0.615 1.00 66.69 164 THR A CA 1
ATOM 1338 C C . THR A 1 164 ? 11.341 8.092 1.272 1.00 66.69 164 THR A C 1
ATOM 1340 O O . THR A 1 164 ? 11.719 7.428 2.234 1.00 66.69 164 THR A O 1
ATOM 1343 N N . GLU A 1 165 ? 12.016 9.152 0.821 1.00 57.91 165 GLU A N 1
ATOM 1344 C CA . GLU A 1 165 ? 13.050 9.825 1.627 1.00 57.91 165 GLU A CA 1
ATOM 1345 C C . GLU A 1 165 ? 12.779 11.338 1.684 1.00 57.91 165 GLU A C 1
ATOM 1347 O O . GLU A 1 165 ? 12.230 11.896 0.732 1.00 57.91 165 GLU A O 1
ATOM 1352 N N . PRO A 1 166 ? 13.122 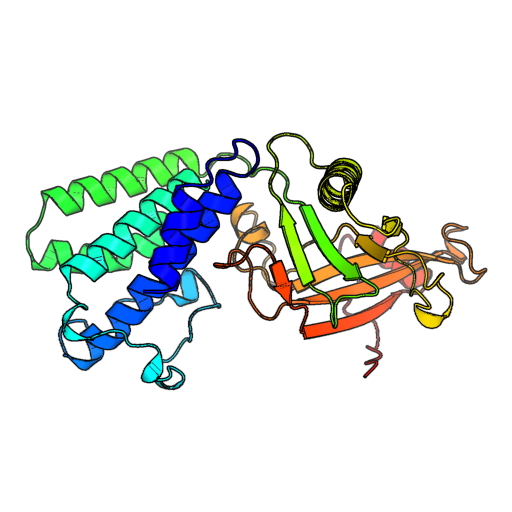12.000 2.806 1.00 50.44 166 PRO A N 1
ATOM 1353 C CA . PRO A 1 166 ? 12.758 13.394 3.075 1.00 50.44 166 PRO A CA 1
ATOM 1354 C C . PRO A 1 166 ? 13.385 14.425 2.122 1.00 50.44 166 PRO A C 1
ATOM 1356 O O . PRO A 1 166 ? 12.858 15.528 2.005 1.00 50.44 166 PRO A O 1
ATOM 1359 N N . GLU A 1 167 ? 14.448 14.071 1.400 1.00 47.66 167 GLU A N 1
ATOM 1360 C CA . GLU A 1 167 ? 15.096 14.930 0.408 1.00 47.66 167 GLU A CA 1
ATOM 1361 C C . GLU A 1 167 ? 15.173 14.175 -0.922 1.00 47.66 167 GLU A C 1
ATOM 1363 O O . GLU A 1 167 ? 15.670 13.053 -0.961 1.00 47.66 167 GLU A O 1
ATOM 1368 N N . LEU A 1 168 ? 14.608 14.775 -1.981 1.00 47.84 168 LEU A N 1
ATOM 1369 C CA . LEU A 1 168 ? 14.652 14.370 -3.398 1.00 47.84 168 LEU A CA 1
ATOM 1370 C C . LEU A 1 168 ? 15.431 13.067 -3.668 1.00 47.84 168 LEU A C 1
ATOM 1372 O O . LEU A 1 168 ? 16.600 13.100 -4.055 1.00 47.84 168 LEU A O 1
ATOM 1376 N N . THR A 1 169 ? 14.784 11.908 -3.483 1.00 55.12 169 THR A N 1
ATOM 1377 C CA . THR A 1 169 ? 15.432 10.620 -3.750 1.00 55.12 169 THR A CA 1
ATOM 1378 C C . THR A 1 169 ? 15.703 10.501 -5.240 1.00 55.12 169 THR A C 1
ATOM 1380 O O . THR A 1 169 ? 14.811 10.233 -6.046 1.00 55.12 169 THR A O 1
ATOM 1383 N N . SER A 1 170 ? 16.957 10.704 -5.612 1.00 65.00 170 SER A N 1
ATOM 1384 C CA . SER A 1 170 ? 17.438 10.415 -6.949 1.00 65.00 170 SER A CA 1
ATOM 1385 C C . SER A 1 170 ? 17.811 8.929 -7.030 1.00 65.00 170 SER A C 1
ATOM 1387 O O . SER A 1 170 ? 18.248 8.322 -6.047 1.00 65.00 170 SER A O 1
ATOM 1389 N N . LEU A 1 171 ? 17.653 8.325 -8.212 1.00 69.19 171 LEU A N 1
ATOM 1390 C CA . LEU A 1 171 ? 18.125 6.966 -8.515 1.00 69.19 171 LEU A CA 1
ATOM 1391 C C . LEU A 1 171 ? 19.542 6.670 -7.941 1.00 69.19 171 LEU A C 1
ATOM 1393 O O . LEU A 1 171 ? 19.717 5.591 -7.367 1.00 69.19 171 LEU A O 1
ATOM 1397 N N . PRO A 1 172 ? 20.520 7.605 -7.977 1.00 73.31 172 PRO A N 1
ATOM 1398 C CA . PRO A 1 172 ? 21.816 7.479 -7.303 1.00 73.31 172 PRO A CA 1
ATOM 1399 C C . PRO A 1 172 ? 21.794 7.025 -5.837 1.00 73.31 172 PRO A C 1
ATOM 1401 O O . PRO A 1 172 ? 22.579 6.148 -5.478 1.00 73.31 172 PRO A O 1
ATOM 1404 N N . VAL A 1 173 ? 20.896 7.552 -4.998 1.00 73.25 173 VAL A N 1
ATOM 1405 C CA . VAL A 1 173 ? 20.857 7.233 -3.555 1.00 73.25 173 VAL A CA 1
ATOM 1406 C C . VAL A 1 173 ? 20.489 5.764 -3.335 1.00 73.25 173 VAL A C 1
ATOM 1408 O O . VAL A 1 173 ? 21.106 5.044 -2.545 1.00 73.25 173 VAL A O 1
ATOM 1411 N N . ILE A 1 174 ? 19.519 5.269 -4.105 1.00 72.12 174 ILE A N 1
ATOM 1412 C CA . ILE A 1 174 ? 19.093 3.866 -4.055 1.00 72.12 174 ILE A CA 1
ATOM 1413 C C . ILE A 1 174 ? 20.196 2.949 -4.582 1.00 72.12 174 ILE A C 1
ATOM 1415 O O . ILE A 1 174 ? 20.465 1.903 -3.989 1.00 72.12 174 ILE A O 1
ATOM 1419 N N . VAL A 1 175 ? 20.863 3.350 -5.666 1.00 74.81 175 VAL A N 1
ATOM 1420 C CA . VAL A 1 175 ? 22.007 2.631 -6.241 1.00 74.81 175 VAL A CA 1
ATOM 1421 C C . VAL A 1 175 ? 23.134 2.511 -5.210 1.00 74.81 175 VAL A C 1
ATOM 1423 O O . VAL A 1 175 ? 23.673 1.421 -5.014 1.00 74.81 175 VAL A O 1
ATOM 1426 N N . GLU A 1 176 ? 23.470 3.594 -4.510 1.00 77.38 176 GLU A N 1
ATOM 1427 C CA . GLU A 1 176 ? 24.499 3.592 -3.468 1.00 77.38 176 GLU A CA 1
ATOM 1428 C C . GLU A 1 176 ? 24.117 2.684 -2.294 1.00 77.38 176 GLU A C 1
ATOM 1430 O O . GLU A 1 176 ? 24.923 1.870 -1.833 1.00 77.38 176 GLU A O 1
ATOM 1435 N N . ARG A 1 177 ? 22.860 2.746 -1.852 1.00 76.38 177 ARG A N 1
ATOM 1436 C CA . ARG A 1 177 ? 22.360 1.897 -0.771 1.00 76.38 177 ARG A CA 1
ATOM 1437 C C . ARG A 1 177 ? 22.391 0.413 -1.132 1.00 76.38 177 ARG A C 1
ATOM 1439 O O . ARG A 1 177 ? 22.809 -0.403 -0.310 1.00 76.38 177 ARG A O 1
ATOM 1446 N N . LEU A 1 178 ? 21.997 0.053 -2.355 1.00 75.25 178 LEU A N 1
ATOM 1447 C CA . LEU A 1 178 ? 22.083 -1.324 -2.852 1.00 75.25 178 LEU A CA 1
ATOM 1448 C C . LEU A 1 178 ? 23.534 -1.817 -2.889 1.00 75.25 178 LEU A C 1
ATOM 1450 O O . LEU A 1 178 ? 23.801 -2.937 -2.443 1.00 75.25 178 LEU A O 1
ATOM 1454 N N . LYS A 1 179 ? 24.469 -0.965 -3.335 1.00 77.56 179 LYS A N 1
ATOM 1455 C CA . LYS A 1 179 ? 25.911 -1.250 -3.285 1.00 77.56 179 LYS A CA 1
ATOM 1456 C C . LYS A 1 179 ? 26.394 -1.450 -1.852 1.00 77.56 179 LYS A C 1
ATOM 1458 O O . LYS A 1 179 ? 27.113 -2.408 -1.600 1.00 77.56 179 LYS A O 1
ATOM 1463 N N . LYS A 1 180 ? 25.979 -0.601 -0.903 1.00 79.94 180 LYS A N 1
ATOM 1464 C CA . LYS A 1 180 ? 26.357 -0.709 0.518 1.00 79.94 180 LYS A CA 1
ATOM 1465 C C . LYS A 1 180 ? 25.903 -2.033 1.133 1.00 79.94 180 LYS A C 1
ATOM 1467 O O . LYS A 1 180 ? 26.685 -2.657 1.839 1.00 79.94 180 LYS A O 1
ATOM 1472 N N . ILE A 1 181 ? 24.685 -2.483 0.824 1.00 75.25 181 ILE A N 1
ATOM 1473 C CA . ILE A 1 181 ? 24.156 -3.777 1.289 1.00 75.25 181 ILE A CA 1
ATOM 1474 C C . ILE A 1 181 ? 24.973 -4.949 0.720 1.00 75.25 181 ILE A C 1
ATOM 1476 O O . ILE A 1 181 ? 25.219 -5.920 1.426 1.00 75.25 181 ILE A O 1
ATOM 1480 N N . HIS A 1 182 ? 25.435 -4.846 -0.529 1.00 71.06 182 HIS A N 1
ATOM 1481 C CA . HIS A 1 182 ? 26.220 -5.892 -1.194 1.00 71.06 182 HIS A CA 1
ATOM 1482 C C . HIS A 1 182 ? 27.743 -5.757 -1.010 1.00 71.06 182 HIS A C 1
ATOM 1484 O O . HIS A 1 182 ? 28.478 -6.547 -1.597 1.00 71.06 182 HIS A O 1
ATOM 1490 N N . ARG A 1 183 ? 28.243 -4.811 -0.193 1.00 71.12 183 ARG A N 1
ATOM 1491 C CA . ARG A 1 183 ? 29.695 -4.597 0.007 1.00 71.12 183 ARG A CA 1
ATOM 1492 C C . ARG A 1 183 ? 30.432 -5.835 0.520 1.00 71.12 183 ARG A C 1
ATOM 1494 O O . ARG A 1 183 ? 31.585 -6.023 0.162 1.00 71.12 183 ARG A O 1
ATOM 1501 N N . ASN A 1 184 ? 29.766 -6.667 1.320 1.00 68.06 184 ASN A N 1
ATOM 1502 C CA . ASN A 1 184 ? 30.359 -7.864 1.925 1.00 68.06 184 ASN A CA 1
ATOM 1503 C C . ASN A 1 184 ? 30.078 -9.148 1.119 1.00 68.06 184 ASN A C 1
ATOM 1505 O O . ASN A 1 184 ? 30.277 -10.247 1.630 1.00 68.06 184 ASN A O 1
ATOM 1509 N N . SER A 1 185 ? 29.568 -9.035 -0.112 1.00 67.62 185 SER A N 1
ATOM 1510 C CA . SER A 1 185 ? 29.344 -10.196 -0.977 1.00 67.62 185 SER A CA 1
ATOM 1511 C C . SER A 1 185 ? 30.655 -10.653 -1.619 1.00 67.62 185 SER A C 1
ATOM 1513 O O . SER A 1 185 ? 31.475 -9.834 -2.024 1.00 67.62 185 SER A O 1
ATOM 1515 N N . ALA A 1 186 ? 30.824 -11.966 -1.788 1.00 65.38 186 ALA A N 1
ATOM 1516 C CA . ALA A 1 186 ? 31.969 -12.551 -2.492 1.00 65.38 186 ALA A CA 1
ATOM 1517 C C . ALA A 1 186 ? 32.016 -12.193 -3.995 1.00 65.38 186 ALA A C 1
ATOM 1519 O O . ALA A 1 186 ? 33.015 -12.458 -4.659 1.00 65.38 186 ALA A O 1
ATOM 1520 N N . ARG A 1 187 ? 30.938 -11.619 -4.551 1.00 70.00 187 ARG A N 1
ATOM 1521 C CA . ARG A 1 187 ? 30.827 -11.222 -5.962 1.00 70.00 187 ARG A CA 1
ATOM 1522 C C . ARG A 1 187 ? 30.549 -9.733 -6.113 1.00 70.00 187 ARG A C 1
ATOM 1524 O O . ARG A 1 187 ? 29.857 -9.126 -5.297 1.00 70.00 187 ARG A O 1
ATOM 1531 N N . SER A 1 188 ? 31.048 -9.161 -7.206 1.00 76.12 188 SER A N 1
ATOM 1532 C CA . SER A 1 188 ? 30.812 -7.762 -7.553 1.00 76.12 188 SER A CA 1
ATOM 1533 C C . SER A 1 188 ? 29.372 -7.548 -8.033 1.00 76.12 188 SER A C 1
ATOM 1535 O O . SER A 1 188 ? 28.894 -8.236 -8.937 1.00 76.12 188 SER A O 1
ATOM 1537 N N . LEU A 1 189 ? 28.680 -6.577 -7.429 1.00 79.31 189 LEU A N 1
ATOM 1538 C CA . LEU A 1 189 ? 27.348 -6.147 -7.856 1.00 79.31 189 LEU A CA 1
ATOM 1539 C C . LEU A 1 189 ? 27.461 -5.073 -8.950 1.00 79.31 189 LEU A C 1
ATOM 1541 O O . LEU A 1 189 ? 28.002 -3.990 -8.712 1.00 79.31 189 LEU A O 1
ATOM 1545 N N . LYS A 1 190 ? 26.874 -5.335 -10.119 1.00 81.25 190 LYS A N 1
ATOM 1546 C CA . LYS A 1 190 ? 26.712 -4.381 -11.223 1.00 81.25 190 LYS A CA 1
ATOM 1547 C C . LYS A 1 190 ? 25.257 -3.915 -11.286 1.00 81.25 190 LYS A C 1
ATOM 1549 O O . LYS A 1 190 ? 24.338 -4.720 -11.422 1.00 81.25 190 LYS A O 1
ATOM 1554 N N . ILE A 1 191 ? 25.043 -2.604 -11.178 1.00 81.12 191 ILE A N 1
ATOM 1555 C CA . ILE A 1 191 ? 23.704 -2.007 -11.246 1.00 81.12 191 ILE A CA 1
ATOM 1556 C C . ILE A 1 191 ? 23.497 -1.408 -12.631 1.00 81.12 191 ILE A C 1
ATOM 1558 O O . ILE A 1 191 ? 24.265 -0.543 -13.048 1.00 81.12 191 ILE A O 1
ATOM 1562 N N . ILE A 1 192 ? 22.461 -1.872 -13.320 1.00 80.56 192 ILE A N 1
ATOM 1563 C CA . ILE A 1 192 ? 22.083 -1.436 -14.658 1.00 80.56 192 ILE A CA 1
ATOM 1564 C C . ILE A 1 192 ? 20.935 -0.435 -14.532 1.00 80.56 192 ILE A C 1
ATOM 1566 O O . ILE A 1 192 ? 19.901 -0.736 -13.938 1.00 80.56 192 ILE A O 1
ATOM 1570 N N . GLN A 1 193 ? 21.135 0.756 -15.087 1.00 76.81 193 GLN A N 1
ATOM 1571 C CA . GLN A 1 193 ? 20.143 1.840 -15.104 1.00 76.81 193 GLN A CA 1
ATOM 1572 C C . GLN A 1 193 ? 19.547 2.052 -16.500 1.00 76.81 193 GLN A C 1
ATOM 1574 O O . GLN A 1 193 ? 18.667 2.884 -16.689 1.00 76.81 193 GLN A O 1
ATOM 1579 N N . GLU A 1 194 ? 20.040 1.309 -17.491 1.00 75.38 194 GLU A N 1
ATOM 1580 C CA . GLU A 1 194 ? 19.443 1.288 -18.816 1.00 75.38 194 GLU A CA 1
ATOM 1581 C C . GLU A 1 194 ? 18.093 0.580 -18.743 1.00 75.38 194 GLU A C 1
ATOM 1583 O O . GLU A 1 194 ? 17.986 -0.533 -18.226 1.00 75.38 194 GLU A O 1
ATOM 1588 N N . SER A 1 195 ? 17.061 1.204 -19.300 1.00 68.81 195 SER A N 1
ATOM 1589 C CA . SER A 1 195 ? 15.708 0.648 -19.363 1.00 68.81 195 SER A CA 1
ATOM 1590 C C . SER A 1 195 ? 15.495 -0.318 -20.537 1.00 68.81 195 SER A C 1
ATOM 1592 O O . SER A 1 195 ? 14.406 -0.871 -20.711 1.00 68.81 195 SER A O 1
ATOM 1594 N N . SER A 1 196 ? 16.532 -0.556 -21.344 1.00 69.44 196 SER A N 1
ATOM 1595 C CA . SER A 1 196 ? 16.513 -1.480 -22.477 1.00 69.44 196 SER A CA 1
ATOM 1596 C C . SER A 1 196 ? 16.295 -2.940 -22.029 1.00 69.44 196 SER A C 1
ATOM 1598 O O . SER A 1 196 ? 16.540 -3.325 -20.880 1.00 69.44 196 SER A O 1
ATOM 1600 N N . LYS A 1 197 ? 15.780 -3.787 -22.938 1.00 69.31 197 LYS A N 1
ATOM 1601 C CA . LYS A 1 197 ? 15.573 -5.220 -22.664 1.00 69.31 197 LYS A CA 1
ATOM 1602 C C . LYS A 1 197 ? 16.937 -5.901 -22.553 1.00 69.31 197 LYS A C 1
ATOM 1604 O O . LYS A 1 197 ? 17.611 -6.113 -23.559 1.00 69.31 197 LYS A O 1
ATOM 1609 N N . LEU A 1 198 ? 17.316 -6.275 -21.334 1.00 69.44 198 LEU A N 1
ATOM 1610 C CA . LEU A 1 198 ? 18.586 -6.942 -21.081 1.00 69.44 198 LEU A CA 1
ATOM 1611 C C . LEU A 1 198 ? 18.568 -8.393 -21.555 1.00 69.44 198 LEU A C 1
ATOM 1613 O O . LEU A 1 198 ? 17.670 -9.175 -21.236 1.00 69.44 198 LEU A O 1
ATOM 1617 N N . LYS A 1 199 ? 19.624 -8.771 -22.275 1.00 74.06 199 LYS A N 1
ATOM 1618 C CA . LYS A 1 199 ? 19.931 -10.169 -22.576 1.00 74.06 199 LYS A CA 1
ATOM 1619 C C . LYS A 1 199 ? 20.722 -10.753 -21.407 1.00 74.06 199 LYS A C 1
ATOM 1621 O O . LYS A 1 199 ? 21.942 -10.826 -21.467 1.00 74.06 199 LYS A O 1
ATOM 1626 N N . TRP A 1 200 ? 20.024 -11.177 -20.350 1.00 73.31 200 TRP A N 1
ATOM 1627 C CA . TRP A 1 200 ? 20.634 -11.720 -19.122 1.00 73.31 200 TRP A CA 1
ATOM 1628 C C . TRP A 1 200 ? 21.650 -12.841 -19.378 1.00 73.31 200 TRP A C 1
ATOM 1630 O O . TRP A 1 200 ? 22.653 -12.928 -18.682 1.00 73.31 200 TRP A O 1
ATOM 1640 N N . ARG A 1 201 ? 21.420 -13.659 -20.415 1.00 72.94 201 ARG A N 1
ATOM 1641 C CA . ARG A 1 201 ? 22.312 -14.759 -20.823 1.00 72.94 201 ARG A CA 1
ATOM 1642 C C . ARG A 1 201 ? 23.690 -14.292 -21.302 1.00 72.94 201 ARG A C 1
ATOM 1644 O O . ARG A 1 201 ? 24.630 -15.073 -21.255 1.00 72.94 201 ARG A O 1
ATOM 1651 N N . ASN A 1 202 ? 23.801 -13.044 -21.753 1.00 76.38 202 ASN A N 1
ATOM 1652 C CA . ASN A 1 202 ? 25.035 -12.470 -22.291 1.00 76.38 202 ASN A CA 1
ATOM 1653 C C . ASN A 1 202 ? 25.847 -11.727 -21.218 1.00 76.38 202 ASN A C 1
ATOM 1655 O O . ASN A 1 202 ? 26.867 -11.120 -21.535 1.00 76.38 202 ASN A O 1
ATOM 1659 N N . LEU A 1 203 ? 25.367 -11.710 -19.973 1.00 77.75 203 LEU A N 1
ATOM 1660 C CA . LEU A 1 203 ? 26.027 -11.037 -18.863 1.00 77.75 203 LEU A CA 1
ATOM 1661 C C . LEU A 1 203 ? 27.052 -11.963 -18.190 1.00 77.75 203 LEU A C 1
ATOM 1663 O O . LEU A 1 203 ? 26.932 -13.187 -18.230 1.00 77.75 203 LEU A O 1
ATOM 1667 N N . ASP A 1 204 ? 28.061 -11.363 -17.562 1.00 75.25 204 ASP A N 1
ATOM 1668 C CA . ASP A 1 204 ? 29.159 -12.072 -16.899 1.00 75.25 204 ASP A CA 1
ATOM 1669 C C . ASP A 1 204 ? 28.662 -12.882 -15.690 1.00 75.25 204 ASP A C 1
ATOM 1671 O O . ASP A 1 204 ? 28.176 -12.330 -14.706 1.00 75.25 204 ASP A O 1
ATOM 1675 N N . GLN A 1 205 ? 28.827 -14.202 -15.717 1.00 76.62 205 GLN A N 1
ATOM 1676 C CA . GLN A 1 205 ? 28.320 -15.089 -14.663 1.00 76.62 205 GLN A CA 1
ATOM 1677 C C . GLN A 1 205 ? 29.039 -14.926 -13.307 1.00 76.62 205 GLN A C 1
ATOM 1679 O O . GLN A 1 205 ? 28.556 -15.438 -12.287 1.00 76.62 205 GLN A O 1
ATOM 1684 N N . ASN A 1 206 ? 30.163 -14.201 -13.272 1.00 75.56 206 ASN A N 1
ATOM 1685 C CA . ASN A 1 206 ? 30.915 -13.897 -12.053 1.00 75.56 206 ASN A CA 1
ATOM 1686 C C . ASN A 1 206 ? 30.406 -12.654 -11.307 1.00 75.56 206 ASN A C 1
ATOM 1688 O O . ASN A 1 206 ? 30.773 -12.450 -10.147 1.00 75.56 206 ASN A O 1
ATOM 1692 N N . SER A 1 207 ? 29.538 -11.853 -11.929 1.00 75.44 207 SER A N 1
ATOM 1693 C CA . SER A 1 207 ? 28.916 -10.679 -11.313 1.00 75.44 207 SER A CA 1
ATOM 1694 C C . SER A 1 207 ? 27.442 -10.918 -10.996 1.00 75.44 207 SER A C 1
ATOM 1696 O O . SER A 1 207 ? 26.724 -11.616 -11.711 1.00 75.44 207 SER A O 1
ATOM 1698 N N . ASP A 1 208 ? 26.972 -10.273 -9.933 1.00 79.38 208 ASP A N 1
ATOM 1699 C CA . ASP A 1 208 ? 25.543 -10.155 -9.668 1.00 79.38 208 ASP A CA 1
ATOM 1700 C C . ASP A 1 208 ? 25.022 -8.896 -10.361 1.00 79.38 208 ASP A C 1
ATOM 1702 O O . ASP A 1 208 ? 25.657 -7.841 -10.307 1.00 79.38 208 ASP A O 1
ATOM 1706 N N . TYR A 1 209 ? 23.871 -8.995 -11.021 1.00 79.06 209 TYR A N 1
ATOM 1707 C CA . TYR A 1 209 ? 23.279 -7.876 -11.747 1.00 79.06 209 TYR A CA 1
ATOM 1708 C C . TYR A 1 209 ? 21.956 -7.485 -11.128 1.00 79.06 209 TYR A C 1
ATOM 1710 O O . TYR A 1 209 ? 21.139 -8.356 -10.833 1.00 79.06 209 TYR A O 1
ATOM 1718 N N . ILE A 1 210 ? 21.732 -6.182 -10.985 1.00 81.31 210 ILE A N 1
ATOM 1719 C CA . ILE A 1 210 ? 20.433 -5.620 -10.622 1.00 81.31 210 ILE A CA 1
ATOM 1720 C C . ILE A 1 210 ? 20.085 -4.520 -11.621 1.00 81.31 210 ILE A C 1
ATOM 1722 O O . ILE A 1 210 ? 20.863 -3.587 -11.791 1.00 81.31 210 ILE A O 1
ATOM 1726 N N . GLN A 1 211 ? 18.916 -4.599 -12.252 1.00 80.69 211 GLN A N 1
ATOM 1727 C CA . GLN A 1 211 ? 18.369 -3.498 -13.046 1.00 80.69 211 GLN A CA 1
ATOM 1728 C C . GLN A 1 211 ? 17.415 -2.676 -12.177 1.00 80.69 211 GLN A C 1
ATOM 1730 O O . GLN A 1 211 ? 16.551 -3.256 -11.515 1.00 80.69 211 GLN A O 1
ATOM 1735 N N . VAL A 1 212 ? 17.574 -1.349 -12.172 1.00 81.31 212 VAL A N 1
ATOM 1736 C CA . VAL A 1 212 ? 16.711 -0.413 -11.434 1.00 81.31 212 VAL A CA 1
ATOM 1737 C C . VAL A 1 212 ? 16.343 0.749 -12.344 1.00 81.31 212 VAL A C 1
ATOM 1739 O O . VAL A 1 212 ? 17.226 1.456 -12.816 1.00 81.31 212 VAL A O 1
ATOM 1742 N N . ASN A 1 213 ? 15.044 0.973 -12.532 1.00 82.06 213 ASN A N 1
ATOM 1743 C CA . ASN A 1 213 ? 14.512 2.104 -13.294 1.00 82.06 213 ASN A CA 1
ATOM 1744 C C . ASN A 1 213 ? 13.542 2.905 -12.423 1.00 82.06 213 ASN A C 1
ATOM 1746 O O . ASN A 1 213 ? 12.890 2.329 -11.560 1.00 82.06 213 ASN A O 1
ATOM 1750 N N . ALA A 1 214 ? 13.429 4.211 -12.647 1.00 83.00 214 ALA A N 1
ATOM 1751 C CA . ALA A 1 214 ? 12.397 5.023 -12.006 1.00 83.00 214 ALA A CA 1
ATOM 1752 C C . ALA A 1 214 ? 11.081 4.880 -12.780 1.00 83.00 214 ALA A C 1
ATOM 1754 O O . ALA A 1 214 ? 11.077 5.055 -13.996 1.00 83.00 214 ALA A O 1
ATOM 1755 N N . VAL A 1 215 ? 9.976 4.579 -12.098 1.00 84.81 215 VAL A N 1
ATOM 1756 C CA . VAL A 1 215 ? 8.647 4.470 -12.728 1.00 84.81 215 VAL A CA 1
ATOM 1757 C C . VAL A 1 215 ? 7.653 5.438 -12.113 1.00 84.81 215 VAL A C 1
ATOM 1759 O O . VAL A 1 215 ? 7.841 5.916 -10.991 1.00 84.81 215 VAL A O 1
ATOM 1762 N N . LYS A 1 216 ? 6.582 5.726 -12.850 1.00 85.44 216 LYS A N 1
ATOM 1763 C CA . LYS A 1 216 ? 5.481 6.571 -12.383 1.00 85.44 216 LYS A CA 1
ATOM 1764 C C . LYS A 1 216 ? 4.231 5.718 -12.159 1.00 85.44 216 LYS A C 1
ATOM 1766 O O . LYS A 1 216 ? 4.020 4.762 -12.904 1.00 85.44 216 LYS A O 1
ATOM 1771 N N . PRO A 1 217 ? 3.413 6.013 -11.136 1.00 86.12 217 PRO A N 1
ATOM 1772 C CA . PRO A 1 217 ? 2.076 5.446 -11.024 1.00 86.12 217 PRO A CA 1
ATOM 1773 C C . PRO A 1 217 ? 1.242 5.743 -12.270 1.00 86.12 217 PRO A C 1
ATOM 1775 O O . PRO A 1 217 ? 1.290 6.857 -12.787 1.00 86.12 217 PRO A O 1
ATOM 1778 N N . ARG A 1 218 ? 0.455 4.763 -12.707 1.00 83.88 218 ARG A N 1
ATOM 1779 C CA . ARG A 1 218 ? -0.520 4.917 -13.788 1.00 83.88 218 ARG A CA 1
ATOM 1780 C C . ARG A 1 218 ? -1.928 4.881 -13.208 1.00 83.88 218 ARG A C 1
ATOM 1782 O O . ARG A 1 218 ? -2.245 3.952 -12.462 1.00 83.88 218 ARG A O 1
ATOM 1789 N N . PHE A 1 219 ? -2.763 5.849 -13.576 1.00 74.56 219 PHE A N 1
ATOM 1790 C CA . PHE A 1 219 ? -4.143 5.971 -13.101 1.00 74.56 219 PHE A CA 1
ATOM 1791 C C . PHE A 1 219 ? -5.137 5.723 -14.244 1.00 74.56 219 PHE A C 1
ATOM 1793 O O . PHE A 1 219 ? -4.860 6.127 -15.372 1.00 74.56 219 PHE A O 1
ATOM 1800 N N . PRO A 1 220 ? -6.280 5.062 -13.984 1.00 62.34 220 PRO A N 1
ATOM 1801 C CA . PRO A 1 220 ? -7.359 4.969 -14.962 1.00 62.34 220 PRO A CA 1
ATOM 1802 C C . PRO A 1 220 ? -7.963 6.356 -15.249 1.00 62.34 220 PRO A C 1
ATOM 1804 O O . PRO A 1 220 ? -8.025 7.203 -14.356 1.00 62.34 220 PRO A O 1
ATOM 1807 N N . GLU A 1 221 ? -8.435 6.546 -16.483 1.00 55.34 221 GLU A N 1
ATOM 1808 C CA . GLU A 1 221 ? -8.848 7.814 -17.127 1.00 55.34 221 GLU A CA 1
ATOM 1809 C C . GLU A 1 221 ? -9.900 8.661 -16.386 1.00 55.34 221 GLU A C 1
ATOM 1811 O O . GLU A 1 221 ? -10.099 9.821 -16.723 1.00 55.34 221 GLU A O 1
ATOM 1816 N N . CYS A 1 222 ? -10.541 8.146 -15.334 1.00 50.00 222 CYS A N 1
ATOM 1817 C CA . CYS A 1 222 ? -11.568 8.869 -14.570 1.00 50.00 222 CYS A CA 1
ATOM 1818 C C . CYS A 1 222 ? -11.086 9.430 -13.219 1.00 50.00 222 CYS A C 1
ATOM 1820 O O . CYS A 1 222 ? -11.911 9.753 -12.364 1.00 50.00 222 CYS A O 1
ATOM 1822 N N . LYS A 1 223 ? -9.770 9.513 -12.978 1.00 49.78 223 LYS A N 1
ATOM 1823 C CA . LYS A 1 223 ? -9.199 10.031 -11.717 1.00 49.78 223 LYS A CA 1
ATOM 1824 C C . LYS A 1 223 ? -8.334 11.279 -11.889 1.00 49.78 223 LYS A C 1
ATOM 1826 O O . LYS A 1 223 ? -7.440 11.519 -11.080 1.00 49.78 223 LYS A O 1
ATOM 1831 N N . GLU A 1 224 ? -8.630 12.111 -12.883 1.00 44.19 224 GLU A N 1
ATOM 1832 C CA . GLU A 1 224 ? -8.203 13.515 -12.863 1.00 44.19 224 GLU A CA 1
ATOM 1833 C C . GLU A 1 224 ? -9.030 14.290 -11.826 1.00 44.19 224 GLU A C 1
ATOM 1835 O O . GLU A 1 224 ? -9.876 15.114 -12.140 1.00 44.19 224 GLU A O 1
ATOM 1840 N N . THR A 1 225 ? -8.830 13.976 -10.549 1.00 50.19 225 THR A N 1
ATOM 1841 C CA . THR A 1 225 ? -9.314 14.791 -9.433 1.00 50.19 225 THR A CA 1
ATOM 1842 C C . THR A 1 225 ? -8.179 14.967 -8.431 1.00 50.19 225 THR A C 1
ATOM 1844 O O . THR A 1 225 ? -8.026 14.193 -7.493 1.00 50.19 225 THR A O 1
ATOM 1847 N N . GLU A 1 226 ? -7.341 15.967 -8.730 1.00 53.84 226 GLU A N 1
ATOM 1848 C CA . GLU A 1 226 ? -6.627 16.965 -7.897 1.00 53.84 226 GLU A CA 1
ATOM 1849 C C . GLU A 1 226 ? -5.949 16.592 -6.555 1.00 53.84 226 GLU A C 1
ATOM 1851 O O . GLU A 1 226 ? -5.057 17.319 -6.111 1.00 53.84 226 GLU A O 1
ATOM 1856 N N . SER A 1 227 ? -6.285 15.486 -5.890 1.00 66.06 227 SER A N 1
ATOM 1857 C CA . SER A 1 227 ? -5.746 15.150 -4.572 1.00 66.06 227 SER A CA 1
ATOM 1858 C C . SER A 1 227 ? -4.444 14.352 -4.661 1.00 66.06 227 SER A C 1
ATOM 1860 O O . SER A 1 227 ? -4.405 13.210 -5.126 1.00 66.06 227 SER A O 1
ATOM 1862 N N . GLN A 1 228 ? -3.369 14.931 -4.117 1.00 70.06 228 GLN A N 1
ATOM 1863 C CA . GLN A 1 228 ? -2.050 14.298 -3.952 1.00 70.06 228 GLN A CA 1
ATOM 1864 C C . GLN A 1 228 ? -2.126 12.923 -3.264 1.00 70.06 228 GLN A C 1
ATOM 1866 O O . GLN A 1 228 ? -1.321 12.040 -3.551 1.00 70.06 228 GLN A O 1
ATOM 1871 N N . PHE A 1 229 ? -3.123 12.703 -2.404 1.00 77.69 229 PHE A N 1
ATOM 1872 C CA . PHE A 1 229 ? -3.359 11.418 -1.749 1.00 77.69 229 PHE A CA 1
ATOM 1873 C C . PHE A 1 229 ? -3.629 10.283 -2.740 1.00 77.69 229 PHE A C 1
ATOM 1875 O O . PHE A 1 229 ? -3.033 9.205 -2.628 1.00 77.69 229 PHE A O 1
ATOM 1882 N N . ILE A 1 230 ? -4.491 10.529 -3.732 1.00 75.62 230 ILE A N 1
ATOM 1883 C CA . ILE A 1 230 ? -4.887 9.529 -4.735 1.00 75.62 230 ILE A CA 1
ATOM 1884 C C . ILE A 1 230 ? -3.660 9.098 -5.542 1.00 75.62 230 ILE A C 1
ATOM 1886 O O . ILE A 1 230 ? -3.517 7.922 -5.877 1.00 75.62 230 ILE A O 1
ATOM 1890 N N . MET A 1 231 ? -2.709 10.014 -5.746 1.00 76.38 231 MET A N 1
ATOM 1891 C CA . MET A 1 231 ? -1.463 9.724 -6.450 1.00 76.38 231 MET A CA 1
ATOM 1892 C C . MET A 1 231 ? -0.480 8.830 -5.684 1.00 76.38 231 MET A C 1
ATOM 1894 O O . MET A 1 231 ? 0.526 8.395 -6.251 1.00 76.38 231 MET A O 1
ATOM 1898 N N . HIS A 1 232 ? -0.739 8.540 -4.403 1.00 78.81 232 HIS A N 1
ATOM 1899 C CA . HIS A 1 232 ? 0.170 7.795 -3.524 1.00 78.81 232 HIS A CA 1
ATOM 1900 C C . HIS A 1 232 ? -0.501 6.675 -2.709 1.00 78.81 232 HIS A C 1
ATOM 1902 O O . HIS A 1 232 ? 0.149 6.068 -1.832 1.00 78.81 232 HIS A O 1
ATOM 1908 N N . HIS A 1 233 ? -1.777 6.393 -2.972 1.00 86.56 233 HIS A N 1
ATOM 1909 C CA . HIS A 1 233 ? -2.579 5.428 -2.232 1.00 86.56 233 HIS A CA 1
ATOM 1910 C C . HIS A 1 233 ? -3.381 4.500 -3.156 1.00 86.56 233 HIS A C 1
ATOM 1912 O O . HIS A 1 233 ? -3.945 4.933 -4.153 1.00 86.56 233 HIS A O 1
ATOM 1918 N N . ASN A 1 234 ? -3.419 3.213 -2.807 1.00 89.69 234 ASN A N 1
ATOM 1919 C CA . ASN A 1 234 ? -4.041 2.130 -3.571 1.00 89.69 234 ASN A CA 1
ATOM 1920 C C . ASN A 1 234 ? -3.568 2.042 -5.033 1.00 89.69 234 ASN A C 1
ATOM 1922 O O . ASN A 1 234 ? -4.362 1.894 -5.958 1.00 89.69 234 ASN A O 1
ATOM 1926 N N . ILE A 1 235 ? -2.245 2.084 -5.225 1.00 88.88 235 ILE A N 1
ATOM 1927 C CA . ILE A 1 235 ? -1.595 2.035 -6.545 1.00 88.88 235 ILE A CA 1
ATOM 1928 C C . ILE A 1 235 ? -1.065 0.635 -6.822 1.00 88.88 235 ILE A C 1
ATOM 1930 O O . ILE A 1 235 ? -0.187 0.16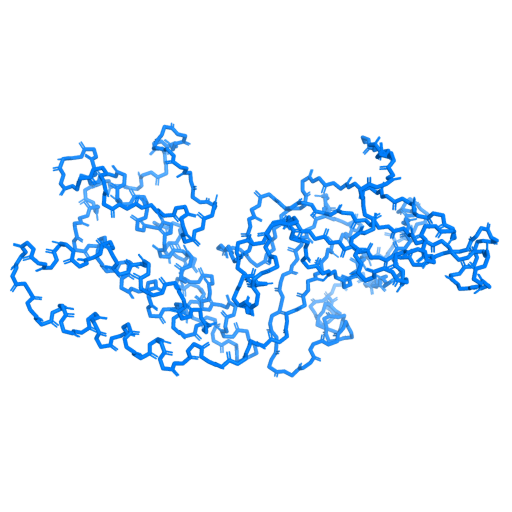1 -6.100 1.00 88.88 235 ILE A O 1
ATOM 1934 N N . GLY A 1 236 ? -1.555 0.002 -7.885 1.00 89.81 236 GLY A N 1
ATOM 1935 C CA . GLY A 1 236 ? -1.082 -1.309 -8.349 1.00 89.81 236 GLY A CA 1
ATOM 1936 C C . GLY A 1 236 ? -0.485 -1.312 -9.757 1.00 89.81 236 GLY A C 1
ATOM 1937 O O . GLY A 1 236 ? 0.003 -2.345 -10.207 1.00 89.81 236 GLY A O 1
ATOM 1938 N N . THR A 1 237 ? -0.527 -0.181 -10.458 1.00 90.56 237 THR A N 1
ATOM 1939 C CA . THR A 1 237 ? -0.142 -0.055 -11.867 1.00 90.56 237 THR A CA 1
ATOM 1940 C C . THR A 1 237 ? 0.875 1.058 -12.048 1.00 90.56 237 THR A C 1
ATOM 1942 O O . THR A 1 237 ? 0.728 2.148 -11.491 1.00 90.56 237 THR A O 1
ATOM 1945 N N . PHE A 1 238 ? 1.917 0.778 -12.823 1.00 89.88 238 PHE A N 1
ATOM 1946 C CA . PHE A 1 238 ? 3.058 1.666 -13.016 1.00 89.88 238 PHE A CA 1
ATOM 1947 C C . PHE A 1 238 ? 3.493 1.665 -14.474 1.00 89.88 238 PHE A C 1
ATOM 1949 O O . PHE A 1 238 ? 3.333 0.665 -15.168 1.00 89.88 238 PHE A O 1
ATOM 1956 N N . GLU A 1 239 ? 4.097 2.759 -14.917 1.00 88.69 239 GLU A N 1
ATOM 1957 C CA . GLU A 1 239 ? 4.614 2.902 -16.272 1.00 88.69 239 GLU A CA 1
ATOM 1958 C C . GLU A 1 239 ? 6.049 3.437 -16.293 1.00 88.69 239 GLU A C 1
ATOM 1960 O O . GLU A 1 239 ? 6.468 4.247 -15.459 1.00 88.69 239 GLU A O 1
ATOM 1965 N N . LEU A 1 240 ? 6.813 2.938 -17.263 1.00 87.19 240 LEU A N 1
ATOM 1966 C CA . LEU A 1 240 ? 8.163 3.371 -17.596 1.00 87.19 240 LEU A CA 1
ATOM 1967 C C . LEU A 1 240 ? 8.203 3.783 -19.060 1.00 87.19 240 LEU A C 1
ATOM 1969 O O . LEU A 1 240 ? 8.065 2.936 -19.942 1.00 87.19 240 LEU A O 1
ATOM 1973 N N . GLU A 1 241 ? 8.461 5.058 -19.315 1.00 86.56 241 GLU A N 1
ATOM 1974 C CA . GLU A 1 241 ? 8.724 5.550 -20.662 1.00 86.56 241 GLU A CA 1
ATOM 1975 C C . GLU A 1 241 ? 10.212 5.407 -20.989 1.00 86.56 241 GLU A C 1
ATOM 1977 O O . GLU A 1 241 ? 11.083 5.794 -20.212 1.00 86.56 241 GLU A O 1
ATOM 1982 N N . THR A 1 242 ? 10.516 4.818 -22.140 1.00 84.94 242 THR A N 1
ATOM 1983 C CA . THR A 1 242 ? 11.877 4.650 -22.650 1.00 84.94 242 THR A CA 1
ATOM 1984 C C . THR A 1 242 ? 11.958 5.206 -24.067 1.00 84.94 242 THR A C 1
ATOM 1986 O O . THR A 1 242 ? 11.409 4.584 -24.982 1.00 84.94 242 THR A O 1
ATOM 1989 N N . PRO A 1 243 ? 12.618 6.356 -24.272 1.00 85.12 243 PRO A N 1
ATOM 1990 C CA . PRO A 1 243 ? 12.834 6.896 -25.605 1.00 85.12 243 PRO A CA 1
ATOM 1991 C C . PRO A 1 243 ? 13.808 6.010 -26.388 1.00 85.12 243 PRO A C 1
ATOM 1993 O O . PRO A 1 243 ? 14.768 5.471 -25.832 1.00 85.12 243 PRO A O 1
ATOM 1996 N N . PHE A 1 244 ? 13.540 5.836 -27.679 1.00 83.50 244 PHE A N 1
ATOM 1997 C CA . PHE A 1 244 ? 14.448 5.183 -28.619 1.00 83.50 244 PHE A CA 1
ATOM 1998 C C . PHE A 1 244 ? 14.198 5.690 -30.042 1.00 83.50 244 PHE A C 1
ATOM 2000 O O . PHE A 1 244 ? 13.115 6.177 -30.344 1.00 83.50 244 PHE A O 1
ATOM 2007 N N . CYS A 1 245 ? 15.175 5.540 -30.925 1.00 83.06 245 CYS A N 1
ATOM 2008 C CA . CYS A 1 245 ? 15.066 5.889 -32.337 1.00 83.06 245 CYS A CA 1
ATOM 2009 C C . CYS A 1 245 ? 15.025 4.637 -33.207 1.00 83.06 245 CYS A C 1
ATOM 2011 O O . CYS A 1 245 ? 15.596 3.603 -32.847 1.00 83.06 245 CYS A O 1
ATOM 2013 N N . LEU A 1 246 ? 14.417 4.746 -34.390 1.00 77.94 246 LEU A N 1
ATOM 2014 C CA . LEU A 1 246 ? 14.427 3.676 -35.399 1.00 77.94 246 LEU A CA 1
ATOM 2015 C C . LEU A 1 246 ? 15.855 3.277 -35.809 1.00 77.94 246 LEU A C 1
ATOM 2017 O O . LEU A 1 246 ? 16.128 2.107 -36.064 1.00 77.94 246 LEU A O 1
ATOM 2021 N N . SER A 1 247 ? 16.784 4.235 -35.776 1.00 76.56 247 SER A N 1
ATOM 2022 C CA . SER A 1 247 ? 18.219 4.040 -36.010 1.00 76.56 247 SER A CA 1
ATOM 2023 C C . SER A 1 247 ? 18.954 3.290 -34.882 1.00 76.56 247 SER A C 1
ATOM 2025 O O . SER A 1 247 ? 20.147 3.015 -34.999 1.00 76.56 247 SER A O 1
ATOM 2027 N N . GLY A 1 248 ? 18.276 2.956 -33.777 1.00 72.00 248 GLY A N 1
ATOM 2028 C CA . GLY A 1 248 ? 18.836 2.227 -32.633 1.00 72.00 248 GLY A CA 1
ATOM 2029 C C . GLY A 1 248 ? 19.515 3.104 -31.573 1.00 72.00 248 GLY A C 1
ATOM 2030 O O . GLY A 1 248 ? 19.936 2.587 -30.538 1.00 72.00 248 GLY A O 1
ATOM 2031 N N . LYS A 1 249 ? 19.601 4.423 -31.791 1.00 77.06 249 LYS A N 1
ATOM 2032 C CA . LYS A 1 249 ? 20.056 5.400 -30.784 1.00 77.06 249 LYS A CA 1
ATOM 2033 C C . LYS A 1 249 ? 18.952 5.695 -29.764 1.00 77.06 249 LYS A C 1
ATOM 2035 O O . LYS A 1 249 ? 17.778 5.471 -30.030 1.00 77.06 249 LYS A O 1
ATOM 2040 N N . THR A 1 250 ? 19.315 6.211 -28.592 1.00 72.25 250 THR A N 1
ATOM 2041 C CA . THR A 1 250 ? 18.342 6.574 -27.541 1.00 72.25 250 THR A CA 1
ATOM 2042 C C . THR A 1 250 ? 17.582 7.863 -27.872 1.00 72.25 250 THR A C 1
ATOM 2044 O O . THR A 1 250 ? 16.391 7.971 -27.585 1.00 72.25 250 THR A O 1
ATOM 2047 N N . HIS A 1 251 ? 18.271 8.821 -28.499 1.00 76.25 251 HIS A N 1
ATOM 2048 C CA . HIS A 1 251 ? 17.736 10.124 -28.888 1.00 76.25 251 HIS A CA 1
ATOM 2049 C C . HIS A 1 251 ? 18.121 10.469 -30.327 1.00 76.25 251 HIS A C 1
ATOM 2051 O O . HIS A 1 251 ? 19.224 10.135 -30.772 1.00 76.25 251 HIS A O 1
ATOM 2057 N N . GLY A 1 252 ? 17.218 11.154 -31.024 1.00 77.62 252 GLY A N 1
ATOM 2058 C CA . GLY A 1 252 ? 17.336 11.493 -32.440 1.00 77.62 252 GLY A CA 1
ATOM 2059 C C . GLY A 1 252 ? 16.400 12.634 -32.822 1.00 77.62 252 GLY A C 1
ATOM 2060 O O . GLY A 1 252 ? 15.912 13.359 -31.953 1.00 77.62 252 GLY A O 1
ATOM 2061 N N . SER A 1 253 ? 16.179 12.818 -34.122 1.00 81.56 253 SER A N 1
ATOM 2062 C CA . SER A 1 253 ? 15.256 13.830 -34.634 1.00 81.56 253 SER A CA 1
ATOM 2063 C C . SER A 1 253 ? 13.796 13.462 -34.335 1.00 81.56 253 SER A C 1
ATOM 2065 O O . SER A 1 253 ? 13.475 12.311 -34.033 1.00 81.56 253 SER A O 1
ATOM 2067 N N . VAL A 1 254 ? 12.900 14.452 -34.377 1.00 81.06 254 VAL A N 1
ATOM 2068 C CA . VAL A 1 254 ? 11.481 14.281 -34.003 1.00 81.06 254 VAL A CA 1
ATOM 2069 C C . VAL A 1 254 ? 10.788 13.229 -34.870 1.00 81.06 254 VAL A C 1
ATOM 2071 O O . VAL A 1 254 ? 9.973 12.467 -34.368 1.00 81.06 254 VAL A O 1
ATOM 2074 N N . ASP A 1 255 ? 11.157 13.149 -36.145 1.00 81.56 255 ASP A N 1
ATOM 2075 C CA . ASP A 1 255 ? 10.668 12.183 -37.130 1.00 81.56 255 ASP A CA 1
ATOM 2076 C C . ASP A 1 255 ? 11.185 10.752 -36.908 1.00 81.56 255 ASP A C 1
ATOM 2078 O O . ASP A 1 255 ? 10.595 9.803 -37.421 1.00 81.56 255 ASP A O 1
ATOM 2082 N N . GLU A 1 256 ? 12.229 10.572 -36.095 1.00 83.25 256 GLU A N 1
ATOM 2083 C CA . GLU A 1 256 ? 12.785 9.260 -35.745 1.00 83.25 256 GLU A CA 1
ATOM 2084 C C . GLU A 1 256 ? 12.493 8.833 -34.297 1.00 83.25 256 GLU A C 1
ATOM 2086 O O . GLU A 1 256 ? 12.728 7.673 -33.940 1.00 83.25 256 GLU A O 1
ATOM 2091 N N . GLN A 1 257 ? 12.039 9.754 -33.441 1.00 83.94 257 GLN A N 1
ATOM 2092 C CA . GLN A 1 257 ? 11.923 9.536 -32.001 1.00 83.94 257 GLN A CA 1
ATOM 2093 C C . GLN A 1 257 ? 10.658 8.750 -31.647 1.00 83.94 257 GLN A C 1
ATOM 2095 O O . GLN A 1 257 ? 9.553 9.281 -31.603 1.00 83.94 257 GLN A O 1
ATOM 2100 N N . CYS A 1 258 ? 10.842 7.490 -31.277 1.00 85.25 258 CYS A N 1
ATOM 2101 C CA . CYS A 1 258 ? 9.809 6.637 -30.709 1.00 85.25 258 CYS A CA 1
ATOM 2102 C C . CYS A 1 258 ? 9.864 6.657 -29.173 1.00 85.25 258 CYS A C 1
ATOM 2104 O O . CYS A 1 258 ? 10.885 6.993 -28.555 1.00 85.25 258 CYS A O 1
ATOM 2106 N N . ILE A 1 259 ? 8.773 6.226 -28.539 1.00 85.56 259 ILE A N 1
ATOM 2107 C CA . ILE A 1 259 ? 8.721 5.972 -27.094 1.00 85.56 259 ILE A CA 1
ATOM 2108 C C . ILE A 1 259 ? 8.190 4.564 -26.862 1.00 85.56 259 ILE A C 1
ATOM 2110 O O . ILE A 1 259 ? 7.151 4.177 -27.385 1.00 85.56 259 ILE A O 1
ATOM 2114 N N . ARG A 1 260 ? 8.894 3.789 -26.040 1.00 86.62 260 ARG A N 1
ATOM 2115 C CA . ARG A 1 260 ? 8.407 2.517 -25.510 1.00 86.62 260 ARG A CA 1
ATOM 2116 C C . ARG A 1 260 ? 7.851 2.747 -24.111 1.00 86.62 260 ARG A C 1
ATOM 2118 O O . ARG A 1 260 ? 8.608 3.107 -23.214 1.00 86.62 260 ARG A O 1
ATOM 2125 N N . ILE A 1 261 ? 6.568 2.489 -23.912 1.00 88.00 261 ILE A N 1
ATOM 2126 C CA . ILE A 1 261 ? 5.916 2.497 -22.604 1.00 88.00 261 ILE A CA 1
ATOM 2127 C C . ILE A 1 261 ? 5.879 1.059 -22.093 1.00 88.00 261 ILE A C 1
ATOM 2129 O O . ILE A 1 261 ? 5.294 0.181 -22.718 1.00 88.00 261 ILE A O 1
ATOM 2133 N N . THR A 1 262 ? 6.528 0.797 -20.963 1.00 87.94 262 THR A N 1
ATOM 2134 C CA . THR A 1 262 ? 6.437 -0.495 -20.274 1.00 87.94 262 THR A CA 1
ATOM 2135 C C . THR A 1 262 ? 5.494 -0.356 -19.093 1.00 87.94 262 THR A C 1
ATOM 2137 O O . THR A 1 262 ? 5.783 0.402 -18.168 1.00 87.94 262 THR A O 1
ATOM 2140 N N . LEU A 1 263 ? 4.393 -1.095 -19.122 1.00 89.69 263 LEU A N 1
ATOM 2141 C CA . LEU A 1 263 ? 3.410 -1.156 -18.053 1.00 89.69 263 LEU A CA 1
ATOM 2142 C C . LEU A 1 263 ? 3.757 -2.299 -17.104 1.00 89.69 263 LEU A C 1
ATOM 2144 O O . LEU A 1 263 ? 4.111 -3.398 -17.530 1.00 89.69 263 LEU A O 1
ATOM 2148 N N . PHE A 1 264 ? 3.645 -2.039 -15.810 1.00 90.06 264 PHE A N 1
ATOM 2149 C CA . PHE A 1 264 ? 3.843 -3.017 -14.754 1.00 90.06 264 PHE A CA 1
ATOM 2150 C C . PHE A 1 264 ? 2.613 -3.062 -13.864 1.00 90.06 264 PHE A C 1
ATOM 2152 O O . PHE A 1 264 ? 2.121 -2.019 -13.427 1.00 90.06 264 PHE A O 1
ATOM 2159 N N . LYS A 1 265 ? 2.181 -4.271 -13.518 1.00 91.56 265 LYS A N 1
ATOM 2160 C CA . LYS A 1 265 ? 1.119 -4.496 -12.542 1.00 91.56 265 LYS A CA 1
ATOM 2161 C C . LYS A 1 265 ? 1.624 -5.366 -11.406 1.00 91.56 265 LYS A C 1
ATOM 2163 O O . LYS A 1 265 ? 2.215 -6.428 -11.621 1.00 91.56 265 LYS A O 1
ATOM 2168 N N . THR A 1 266 ? 1.420 -4.895 -10.186 1.00 91.88 266 THR A N 1
ATOM 2169 C CA . THR A 1 266 ? 1.849 -5.586 -8.972 1.00 91.88 266 THR A CA 1
ATOM 2170 C C . THR A 1 266 ? 0.763 -6.510 -8.435 1.00 91.88 266 THR A C 1
ATOM 2172 O O . THR A 1 266 ? -0.424 -6.280 -8.641 1.00 91.88 266 THR A O 1
ATOM 2175 N N . ALA A 1 267 ? 1.174 -7.555 -7.713 1.00 89.81 267 ALA A N 1
ATOM 2176 C CA . ALA A 1 267 ? 0.258 -8.510 -7.083 1.00 89.81 267 ALA A CA 1
ATOM 2177 C C . ALA A 1 267 ? -0.677 -7.854 -6.051 1.00 89.81 267 ALA A C 1
ATOM 2179 O O . ALA A 1 267 ? -1.806 -8.292 -5.855 1.00 89.81 267 ALA A O 1
ATOM 2180 N N . GLN A 1 268 ? -0.182 -6.823 -5.367 1.00 92.38 268 GLN A N 1
ATOM 2181 C CA . GLN A 1 268 ? -0.906 -6.021 -4.386 1.00 92.38 268 GLN A CA 1
ATOM 2182 C C . GLN A 1 268 ? -0.687 -4.537 -4.680 1.00 92.38 268 GLN A C 1
ATOM 2184 O O . GLN A 1 268 ? 0.337 -4.151 -5.252 1.00 92.38 268 GLN A O 1
ATOM 2189 N N . ALA A 1 269 ? -1.630 -3.703 -4.261 1.00 90.81 269 ALA A N 1
ATOM 2190 C CA . ALA A 1 269 ? -1.520 -2.258 -4.341 1.00 90.81 269 ALA A CA 1
ATOM 2191 C C . ALA A 1 269 ? -0.675 -1.696 -3.188 1.00 90.81 269 ALA A C 1
ATOM 2193 O O . ALA A 1 269 ? -0.684 -2.215 -2.073 1.00 90.81 269 ALA A O 1
ATOM 2194 N N . PHE A 1 270 ? 0.026 -0.593 -3.425 1.00 89.50 270 PHE A N 1
ATOM 2195 C CA . PHE A 1 270 ? 0.710 0.163 -2.381 1.00 89.50 270 PHE A CA 1
ATOM 2196 C C . PHE A 1 270 ? -0.215 1.204 -1.736 1.00 89.50 270 PHE A C 1
ATOM 2198 O O . PHE A 1 270 ? -0.982 1.848 -2.451 1.00 89.50 270 PHE A O 1
ATOM 2205 N N . PRO A 1 271 ? -0.074 1.486 -0.425 1.00 90.19 271 PRO A N 1
ATOM 2206 C CA . PRO A 1 271 ? 0.820 0.824 0.529 1.00 90.19 271 PRO A CA 1
ATOM 2207 C C . PRO A 1 271 ? 0.365 -0.608 0.857 1.00 90.19 271 PRO A C 1
ATOM 2209 O O . PRO A 1 271 ? -0.815 -0.924 0.788 1.00 90.19 271 PRO A O 1
ATOM 2212 N N . TYR A 1 272 ? 1.312 -1.463 1.246 1.00 89.25 272 TYR A N 1
ATOM 2213 C CA . TYR A 1 272 ? 1.064 -2.847 1.662 1.00 89.25 272 TYR A CA 1
ATOM 2214 C C . TYR A 1 272 ? 1.921 -3.188 2.887 1.00 89.25 272 TYR A C 1
ATOM 2216 O O . TYR A 1 272 ? 2.820 -2.430 3.244 1.00 89.25 272 TYR A O 1
ATOM 2224 N N . VAL A 1 273 ? 1.688 -4.341 3.520 1.00 85.31 273 VAL A N 1
ATOM 2225 C CA . VAL A 1 273 ? 2.466 -4.803 4.690 1.00 85.31 273 VAL A CA 1
ATOM 2226 C C . VAL A 1 273 ? 3.945 -5.070 4.360 1.00 85.31 273 VAL A C 1
ATOM 2228 O O . VAL A 1 273 ? 4.795 -5.101 5.253 1.00 85.31 273 VAL A O 1
ATOM 2231 N N . LYS A 1 274 ? 4.275 -5.227 3.067 1.00 82.31 274 LYS A N 1
ATOM 2232 C CA . LYS A 1 274 ? 5.640 -5.401 2.545 1.00 82.31 274 LYS A CA 1
ATOM 2233 C C . LYS A 1 274 ? 6.080 -4.180 1.734 1.00 82.31 274 LYS A C 1
ATOM 2235 O O . LYS A 1 274 ? 5.303 -3.605 0.980 1.00 82.31 274 LYS A O 1
ATOM 2240 N N . LYS A 1 275 ? 7.371 -3.831 1.832 1.00 76.94 275 LYS A N 1
ATOM 2241 C CA . LYS A 1 275 ? 8.003 -2.755 1.033 1.00 76.94 275 LYS A CA 1
ATOM 2242 C C . LYS A 1 275 ? 8.189 -3.130 -0.444 1.00 76.94 275 LYS A C 1
ATOM 2244 O O . LYS A 1 275 ? 8.249 -2.250 -1.296 1.00 76.94 275 LYS A O 1
ATOM 2249 N N . ARG A 1 276 ? 8.328 -4.428 -0.722 1.00 82.31 276 ARG A N 1
ATOM 2250 C CA . ARG A 1 276 ? 8.560 -4.989 -2.056 1.00 82.31 276 ARG A CA 1
ATOM 2251 C C . ARG A 1 276 ? 7.388 -5.886 -2.422 1.00 82.31 276 ARG A C 1
ATOM 2253 O O . ARG A 1 276 ? 7.031 -6.752 -1.622 1.00 82.31 276 ARG A O 1
ATOM 2260 N N . ILE A 1 277 ? 6.818 -5.675 -3.601 1.00 87.25 277 ILE A N 1
ATOM 2261 C CA . ILE A 1 277 ? 5.666 -6.425 -4.107 1.00 87.25 277 ILE A CA 1
ATOM 2262 C C . ILE A 1 277 ? 6.039 -7.019 -5.462 1.00 87.25 277 ILE A C 1
ATOM 2264 O O . ILE A 1 277 ? 6.696 -6.364 -6.267 1.00 87.25 277 ILE A O 1
ATOM 2268 N N . LEU A 1 278 ? 5.656 -8.271 -5.701 1.00 87.94 278 LEU A N 1
ATOM 2269 C CA . LEU A 1 278 ? 5.913 -8.950 -6.967 1.00 87.94 278 LEU A CA 1
ATOM 2270 C C . LEU A 1 278 ? 5.171 -8.249 -8.111 1.00 87.94 278 LEU A C 1
ATOM 2272 O O . LEU A 1 278 ? 4.008 -7.873 -7.956 1.00 87.94 278 LEU A O 1
ATOM 2276 N N . ILE A 1 279 ? 5.838 -8.098 -9.251 1.00 88.00 279 ILE A N 1
ATOM 2277 C CA . ILE A 1 279 ? 5.207 -7.704 -10.509 1.00 88.00 279 ILE A CA 1
ATOM 2278 C C . ILE A 1 279 ? 4.717 -8.980 -11.186 1.00 88.00 279 ILE A C 1
ATOM 2280 O O . ILE A 1 279 ? 5.511 -9.882 -11.447 1.00 88.00 279 ILE A O 1
ATOM 2284 N N . ILE A 1 280 ? 3.409 -9.056 -11.410 1.00 91.06 280 ILE A N 1
ATOM 2285 C CA . ILE A 1 280 ? 2.725 -10.247 -11.933 1.00 91.06 280 ILE A CA 1
ATOM 2286 C C . ILE A 1 280 ? 2.449 -10.152 -13.428 1.00 91.06 280 ILE A C 1
ATOM 2288 O O . ILE A 1 280 ? 2.289 -11.170 -14.086 1.00 91.06 280 ILE A O 1
ATOM 2292 N N . GLU A 1 281 ? 2.404 -8.936 -13.961 1.00 89.56 281 GLU A N 1
ATOM 2293 C CA . GLU A 1 281 ? 2.082 -8.679 -15.356 1.00 89.56 281 GLU A CA 1
ATOM 2294 C C . GLU A 1 281 ? 2.926 -7.502 -15.851 1.00 89.56 281 GLU A C 1
ATOM 2296 O O . GLU A 1 281 ? 3.180 -6.530 -15.123 1.00 89.56 281 GLU A O 1
ATOM 2301 N N . LYS A 1 282 ? 3.421 -7.645 -17.081 1.00 88.38 282 LYS A N 1
ATOM 2302 C CA . LYS A 1 282 ? 4.262 -6.673 -17.766 1.00 88.38 282 LYS A CA 1
ATOM 2303 C C . LYS A 1 282 ? 3.813 -6.582 -19.216 1.00 88.38 282 LYS A C 1
ATOM 2305 O O . LYS A 1 282 ? 3.937 -7.554 -19.951 1.00 88.38 282 LYS A O 1
ATOM 2310 N N . GLU A 1 283 ? 3.388 -5.400 -19.631 1.00 88.44 283 GLU A N 1
ATOM 2311 C CA . GLU A 1 283 ? 2.977 -5.134 -21.010 1.00 88.44 283 GLU A CA 1
ATOM 2312 C C . GLU A 1 283 ? 3.873 -4.057 -21.620 1.00 88.44 283 GLU A C 1
ATOM 2314 O O . GLU A 1 283 ? 4.447 -3.225 -20.912 1.00 88.44 283 GLU A O 1
ATOM 2319 N N . VAL A 1 284 ? 4.049 -4.089 -22.939 1.00 86.88 284 VAL A N 1
ATOM 2320 C CA . VAL A 1 284 ? 4.879 -3.118 -23.655 1.00 86.88 284 VAL A CA 1
ATOM 2321 C C . VAL A 1 284 ? 4.071 -2.524 -24.793 1.00 86.88 284 VAL A C 1
ATOM 2323 O O . VAL A 1 284 ? 3.558 -3.242 -25.643 1.00 86.88 284 VAL A O 1
ATOM 2326 N N . ILE A 1 285 ? 4.008 -1.198 -24.817 1.00 86.25 285 ILE A N 1
ATOM 2327 C CA . ILE A 1 285 ? 3.372 -0.409 -25.864 1.00 86.25 285 ILE A CA 1
ATOM 2328 C C . ILE A 1 285 ? 4.466 0.411 -26.543 1.00 86.25 285 ILE A C 1
ATOM 2330 O O . ILE A 1 285 ? 5.324 0.995 -25.878 1.00 86.25 285 ILE A O 1
ATOM 2334 N N . VAL A 1 286 ? 4.463 0.445 -27.871 1.00 86.81 286 VAL A N 1
ATOM 2335 C CA . VAL A 1 286 ? 5.428 1.219 -28.655 1.00 86.81 286 VAL A CA 1
ATOM 2336 C C . VAL A 1 286 ? 4.691 2.311 -29.411 1.00 86.81 286 VAL A C 1
ATOM 2338 O O . VAL A 1 286 ? 3.782 2.031 -30.182 1.00 86.81 286 VAL A O 1
ATOM 2341 N N . LEU A 1 287 ? 5.108 3.552 -29.191 1.00 85.56 287 LEU A N 1
ATOM 2342 C CA . LEU A 1 287 ? 4.596 4.724 -29.883 1.00 85.56 287 LEU A CA 1
ATOM 2343 C C . LEU A 1 287 ? 5.532 5.084 -31.031 1.00 85.56 287 LEU A C 1
ATOM 2345 O O . LEU A 1 287 ? 6.738 5.256 -30.825 1.00 85.56 287 LEU A O 1
ATOM 2349 N N . SER A 1 288 ? 4.955 5.216 -32.222 1.00 86.94 288 SER A N 1
ATOM 2350 C CA . SER A 1 288 ? 5.634 5.755 -33.402 1.00 86.94 288 SER A CA 1
ATOM 2351 C C . SER A 1 288 ? 5.918 7.258 -33.252 1.00 86.94 288 SER A C 1
ATOM 2353 O O . SER A 1 288 ? 5.273 7.914 -32.429 1.00 86.94 288 SER A O 1
ATOM 2355 N N . PRO A 1 289 ? 6.820 7.839 -34.064 1.00 85.94 289 PRO A N 1
ATOM 2356 C CA . PRO A 1 289 ? 7.178 9.255 -33.958 1.00 85.94 289 PRO A CA 1
ATOM 2357 C C . PRO A 1 289 ? 5.975 10.201 -34.057 1.00 85.94 289 PRO A C 1
ATOM 2359 O O . PRO A 1 289 ? 5.835 11.112 -33.245 1.00 85.94 289 PRO A O 1
ATOM 2362 N N . ILE A 1 290 ? 5.031 9.913 -34.960 1.00 85.19 290 ILE A N 1
ATOM 2363 C CA . ILE A 1 290 ? 3.791 10.692 -35.117 1.00 85.19 290 ILE A CA 1
ATOM 2364 C C . ILE A 1 290 ? 2.952 10.653 -33.830 1.00 85.19 290 ILE A C 1
ATOM 2366 O O . ILE A 1 290 ? 2.504 11.686 -33.342 1.00 85.19 290 ILE A O 1
ATOM 2370 N N . GLN A 1 291 ? 2.792 9.473 -33.226 1.00 81.50 291 GLN A N 1
ATOM 2371 C CA . GLN A 1 291 ? 2.030 9.312 -31.982 1.00 81.50 291 GLN A CA 1
ATOM 2372 C C . GLN A 1 291 ? 2.714 9.986 -30.786 1.00 81.50 291 GLN A C 1
ATOM 2374 O O . GLN A 1 291 ? 2.038 10.476 -29.880 1.00 81.50 291 GLN A O 1
ATOM 2379 N N . VAL A 1 292 ? 4.050 10.023 -30.778 1.00 81.69 292 VAL A N 1
ATOM 2380 C CA . VAL A 1 292 ? 4.825 10.766 -29.779 1.00 81.69 292 VAL A CA 1
ATOM 2381 C C . VAL A 1 292 ? 4.561 12.263 -29.919 1.00 81.69 292 VAL A C 1
ATOM 2383 O O . VAL A 1 292 ? 4.277 12.912 -28.913 1.00 81.69 292 VAL A O 1
ATOM 2386 N N . SER A 1 293 ? 4.602 12.800 -31.141 1.00 77.88 293 SER A N 1
ATOM 2387 C CA . SER A 1 293 ? 4.294 14.208 -31.410 1.00 77.88 293 SER A CA 1
ATOM 2388 C C . SER A 1 293 ? 2.861 14.572 -31.012 1.00 77.88 293 SER A C 1
ATOM 2390 O O . SER A 1 293 ? 2.666 15.546 -30.285 1.00 77.88 293 SER A O 1
ATOM 2392 N N . ASP A 1 294 ? 1.872 13.756 -31.381 1.00 71.75 294 ASP A N 1
ATOM 2393 C CA . ASP A 1 294 ? 0.465 13.973 -31.017 1.00 71.75 294 ASP A CA 1
ATOM 2394 C C . ASP A 1 294 ? 0.255 13.985 -29.495 1.00 71.75 294 ASP A C 1
ATOM 2396 O O . ASP A 1 294 ? -0.442 14.848 -28.957 1.00 71.75 294 ASP A O 1
ATOM 2400 N N . GLY A 1 295 ? 0.900 13.058 -28.778 1.00 62.88 295 GLY A N 1
ATOM 2401 C CA . GLY A 1 295 ? 0.834 12.976 -27.318 1.00 62.88 295 GLY A CA 1
ATOM 2402 C C . GLY A 1 295 ? 1.547 14.122 -26.589 1.00 62.88 295 GLY A C 1
ATOM 2403 O O . GLY A 1 295 ? 1.289 14.341 -25.409 1.00 62.88 295 GLY A O 1
ATOM 2404 N N . VAL A 1 296 ? 2.453 14.849 -27.253 1.00 58.97 296 VAL A N 1
ATOM 2405 C CA . VAL A 1 296 ? 3.076 16.075 -26.717 1.00 58.97 296 VAL A CA 1
ATOM 2406 C C . VAL A 1 296 ? 2.181 17.297 -26.952 1.00 58.97 296 VAL A C 1
ATOM 2408 O O . VAL A 1 296 ? 2.127 18.177 -26.099 1.00 58.97 296 VAL A O 1
ATOM 2411 N N . ILE A 1 297 ? 1.458 17.344 -28.075 1.00 49.91 297 ILE A N 1
ATOM 2412 C CA . ILE A 1 297 ? 0.623 18.488 -28.475 1.00 49.91 297 ILE A CA 1
ATOM 2413 C C . ILE A 1 297 ? -0.721 18.517 -27.729 1.00 49.91 297 ILE A C 1
ATOM 2415 O O . ILE A 1 297 ? -1.213 19.593 -27.399 1.00 49.91 297 ILE A O 1
ATOM 2419 N N . LEU A 1 298 ? -1.316 17.355 -27.444 1.00 44.12 298 LEU A N 1
ATOM 2420 C CA . LEU A 1 298 ? -2.677 17.264 -26.896 1.00 44.12 298 LEU A CA 1
ATOM 2421 C C . LEU A 1 298 ? -2.752 17.170 -25.365 1.00 44.12 298 LEU A C 1
ATOM 2423 O O . LEU A 1 298 ? -3.852 17.118 -24.825 1.00 44.12 298 LEU A O 1
ATOM 2427 N N . GLY A 1 299 ? -1.617 17.113 -24.659 1.00 45.91 299 GLY A N 1
ATOM 2428 C CA . GLY A 1 299 ? -1.588 17.006 -23.193 1.00 45.91 299 GLY A CA 1
ATOM 2429 C C . GLY A 1 299 ? -2.305 15.776 -22.607 1.00 45.91 299 GLY A C 1
ATOM 2430 O O . GLY A 1 299 ? -2.508 15.731 -21.399 1.00 45.91 299 GLY A O 1
ATOM 2431 N N . GLY A 1 300 ? -2.687 14.795 -23.437 1.00 48.38 300 GLY A N 1
ATOM 2432 C CA . GLY A 1 300 ? -3.549 13.663 -23.081 1.00 48.38 300 GLY A CA 1
ATOM 2433 C C . GLY A 1 300 ? -2.915 12.286 -23.318 1.00 48.38 300 GLY A C 1
ATOM 2434 O O . GLY A 1 300 ? -1.975 12.135 -24.102 1.00 48.38 300 GLY A O 1
ATOM 2435 N N . ASN A 1 301 ? -3.440 11.285 -22.600 1.00 50.16 301 ASN A N 1
ATOM 2436 C CA . ASN A 1 301 ? -2.909 9.924 -22.464 1.00 50.16 301 ASN A CA 1
ATOM 2437 C C . ASN A 1 301 ? -2.587 9.219 -23.796 1.00 50.16 301 ASN A C 1
ATOM 2439 O O . ASN A 1 301 ? -3.395 9.134 -24.716 1.00 50.16 301 ASN A O 1
ATOM 2443 N N . ARG A 1 302 ? -1.378 8.648 -23.859 1.00 53.72 302 ARG A N 1
ATOM 2444 C CA . ARG A 1 302 ? -0.746 8.093 -25.070 1.00 53.72 302 ARG A CA 1
ATOM 2445 C C . ARG A 1 302 ? -1.174 6.661 -25.436 1.00 53.72 302 ARG A C 1
ATOM 2447 O O . ARG A 1 302 ? -0.721 6.127 -26.445 1.00 53.72 302 ARG A O 1
ATOM 2454 N N . THR A 1 303 ? -1.984 6.006 -24.610 1.00 48.59 303 THR A N 1
ATOM 2455 C CA . THR A 1 303 ? -2.205 4.547 -24.655 1.00 48.59 303 THR A CA 1
ATOM 2456 C C . THR A 1 303 ? -3.440 4.092 -25.418 1.00 48.59 303 THR A C 1
ATOM 2458 O O . THR A 1 303 ? -3.504 2.924 -25.786 1.00 48.59 303 THR A O 1
ATOM 2461 N N . ASP A 1 304 ? -4.376 4.986 -25.727 1.00 44.34 304 ASP A N 1
ATOM 2462 C CA . ASP A 1 304 ? -5.688 4.589 -26.277 1.00 44.34 304 ASP A CA 1
ATOM 2463 C C . ASP A 1 304 ? -5.650 4.331 -27.787 1.00 44.34 304 ASP A C 1
ATOM 2465 O O . ASP A 1 304 ? -6.673 4.118 -28.433 1.00 44.34 304 ASP A O 1
ATOM 2469 N N . ARG A 1 305 ? -4.453 4.382 -28.382 1.00 45.84 305 ARG A N 1
ATOM 2470 C CA . ARG A 1 305 ? -4.266 4.396 -29.837 1.00 45.84 305 ARG A CA 1
ATOM 2471 C C . ARG A 1 305 ? -3.357 3.291 -30.369 1.00 45.84 305 ARG A C 1
ATOM 2473 O O . ARG A 1 305 ? -2.976 3.359 -31.536 1.00 45.84 305 ARG A O 1
ATOM 2480 N N . VAL A 1 306 ? -2.981 2.294 -29.561 1.00 46.53 306 VAL A N 1
ATOM 2481 C CA . VAL A 1 306 ? -1.984 1.292 -29.982 1.00 46.53 306 VAL A CA 1
ATOM 2482 C C . VAL A 1 306 ? -2.371 -0.132 -29.591 1.00 46.53 306 VAL A C 1
ATOM 2484 O O . VAL A 1 306 ? -2.730 -0.405 -28.450 1.00 46.53 306 VAL A O 1
ATOM 2487 N N . GLN A 1 307 ? -2.249 -1.043 -30.561 1.00 36.00 307 GLN A N 1
ATOM 2488 C CA . GLN A 1 307 ? -2.394 -2.486 -30.383 1.00 36.00 307 GLN A CA 1
ATOM 2489 C C . GLN A 1 307 ? -1.344 -3.018 -29.394 1.00 36.00 307 GLN A C 1
ATOM 2491 O O . GLN A 1 307 ? -0.144 -2.814 -29.568 1.00 36.00 307 GLN A O 1
ATOM 2496 N N . SER A 1 308 ? -1.806 -3.704 -28.350 1.00 36.31 308 SER A N 1
ATOM 2497 C CA . SER A 1 308 ? -0.967 -4.367 -27.352 1.00 36.31 308 SER A CA 1
ATOM 2498 C C . SER A 1 308 ? -0.337 -5.643 -27.922 1.00 36.31 308 SER A C 1
ATOM 2500 O O . SER A 1 308 ? -1.066 -6.553 -28.319 1.00 36.31 308 SER A O 1
ATOM 2502 N N . GLU A 1 309 ? 0.990 -5.771 -27.885 1.00 34.97 309 GLU A N 1
ATOM 2503 C CA . GLU A 1 309 ? 1.655 -7.070 -28.043 1.00 34.97 309 GLU A CA 1
ATOM 2504 C C . GLU A 1 309 ? 1.860 -7.699 -26.657 1.00 34.97 309 GLU A C 1
ATOM 2506 O O . GLU A 1 309 ? 2.680 -7.237 -25.857 1.00 34.97 309 GLU A O 1
ATOM 2511 N N . ARG A 1 310 ? 1.103 -8.763 -26.358 1.00 29.58 310 ARG A N 1
ATOM 2512 C CA . ARG A 1 310 ? 1.368 -9.617 -25.194 1.00 29.58 310 ARG A CA 1
ATOM 2513 C C . ARG A 1 310 ? 2.567 -10.506 -25.506 1.00 29.58 310 ARG A C 1
ATOM 2515 O O . ARG A 1 310 ? 2.518 -11.295 -26.443 1.00 29.58 310 ARG A O 1
ATOM 2522 N N . TYR A 1 311 ? 3.624 -10.388 -24.711 1.00 33.19 311 TYR A N 1
ATOM 2523 C CA . TYR A 1 311 ? 4.718 -11.355 -24.706 1.00 33.19 311 TYR A CA 1
ATOM 2524 C C . TYR A 1 311 ? 4.538 -12.253 -23.481 1.00 33.19 311 TYR A C 1
ATOM 2526 O O . TYR A 1 311 ? 4.698 -11.773 -22.358 1.00 33.19 311 TYR A O 1
ATOM 2534 N N . GLU A 1 312 ? 4.163 -13.512 -23.722 1.00 30.08 312 GLU A N 1
ATOM 2535 C CA . GLU A 1 312 ? 4.210 -14.601 -22.732 1.00 30.08 312 GLU A CA 1
ATOM 2536 C C . GLU A 1 312 ? 5.642 -14.863 -22.231 1.00 30.08 312 GLU A C 1
ATOM 2538 O O . GLU A 1 312 ? 6.608 -14.712 -23.024 1.00 30.08 312 GLU A O 1
#

pLDDT: mean 77.14, std 14.69, range [29.58, 97.44]

InterPro domains:
  IPR026791 Dedicator of cytokinesis [PTHR23317] (1-293)
  IPR027357 DOCKER domain [PS51651] (1-312)
  IPR043161 Dedicator of cytokinesis, C-terminal, lobe A [G3DSA:1.25.40.410] (1-141)
  IPR046769 DOCKER, Lobe A [PF06920] (1-137)
  IPR046770 DOCKER, Lobe B [PF20422] (197-268)

Secondary structure (DSSP, 8-state):
-HHHHHHHHHHH---TTTHHHHHHHHHHHHHHHHHHHHHHHHHTTSS-GGG--HHHH-TTS-SSGGG--GGG---GGG--HHHHHHHHHHHHHHHHHTT-TTHHHHHHTTTHHHHHHTT-HHHHHHHHHHHHHHHHHTTSPPPPEEEEEEEETTSSSEEEEEEE-SS---HHHHHHHHHHHTTTSSS-EEEE---S---GGGS-TTSEEEEE--BEE---TT-----TTGGGSSEEEEEEEEEEETTS-SS--TTTEEEEEEEEEEEEEES-SSSEEEEEEEEEEEE-HHHHHHHHHS-S-TTTTS--B---

Solvent-accessible surface area (backbone atoms only — not comparable to full-atom values): 17853 Å² total; per-residue (Å²): 111,69,53,58,52,50,23,53,52,30,70,68,48,73,47,84,57,36,39,40,56,28,25,38,20,22,15,42,22,24,49,53,50,26,50,57,33,45,55,55,32,37,76,70,67,76,42,69,86,89,55,68,68,61,52,81,80,32,74,75,50,76,92,54,83,80,83,60,65,70,90,74,60,64,70,66,89,74,56,45,71,68,54,33,51,49,25,49,53,50,20,40,54,22,22,54,68,31,70,43,29,82,52,36,55,65,58,41,62,54,48,50,63,57,32,60,75,69,66,37,61,68,61,47,53,54,50,52,52,50,40,50,58,24,61,74,51,58,82,60,83,80,74,62,71,44,33,28,52,38,34,34,82,87,46,96,62,39,32,36,35,65,46,50,34,93,62,86,68,48,72,66,60,56,53,50,51,54,49,61,74,44,66,86,48,99,43,56,78,46,77,40,65,71,86,66,90,75,63,71,89,80,52,64,87,74,45,45,42,36,38,48,44,78,43,42,80,54,78,67,93,88,63,91,63,94,49,72,60,66,77,68,44,69,47,36,36,32,37,33,82,40,63,30,22,85,88,71,42,61,73,64,55,71,86,41,30,24,38,36,38,38,38,39,31,38,76,51,35,34,76,38,74,54,66,59,38,49,48,77,46,68,44,51,42,76,37,52,23,68,55,44,52,51,36,66,74,65,78,47,85,75,68,90,80,61,84,76,58,85,72,131